Protein AF-A0A929YU33-F1 (afdb_monomer)

Nearest PDB structures (foldseek):
  4v3h-assembly2_B  TM=4.097E-01  e=1.736E+00  Klebsiella oxytoca
  6i97-assembly1_A  TM=3.452E-01  e=2.449E+00  Pseudomonas aeruginosa
  6z8a-assembly1_A  TM=3.048E-01  e=1.915E+00  Pseudomonas aeruginosa PAO1
  6i97-assembly1_B  TM=2.266E-01  e=8.303E-01  Pseudomonas aeruginosa

Secondary structure (DSSP, 8-state):
-HHHHHHHHHHHHHHHHHHHHHHHHHTTS-------EEEEEEETTEEEEEEEEE-SSSEEEEEEEEEEEEEEESSTT---EEEEEEEEEEEEEEEEESS---TT--EEEEEEEEEEE-TTS-BS-PPPTTTTEEEEEEEEEEEEEEEE-SSSEEEEEEEEEE--EEEEEE-TTT--EEEEEE--EEEEEEEEEE-

Foldseek 3Di:
DVVVVVVVVVLVVVVVVVVVVLLVVLVVADDDPWDWFKKFWDKPFWTWIKTWGARHQFKIKMKIWIWGFDWAAADPPDPDIDTFATKIKIKIKIWGFPHGQDQQRFGKTKIKMKMKIQQLVGDPGDQHPQSFWGMKIWIWIWMKGWDRPDNFKIKMKIWIWIDWIWTWTQDPPPRDIDIDTDIDIDIITIMMTTD

Sequence (195 aa):
MKKNFLFLKKYLFLTALLCLGIIRSAAQDVAPTVESGWRAELGLFYAGVSYEQRVASRFSLVGHFELFPEWGRMVYGNPNMKFGGLVPAFQLEGRWYYSGVRPGNAGGYLALRSDLAWNNARLFGAAKYDDYHVVSCGLDAGWGYNLSLGKQWTAFSYIGLGLPKWDFYRTPITGRWERGRNWNLVLDLGIGYRL

Structure (mmCIF, N/CA/C/O backbone):
data_AF-A0A929YU33-F1
#
_entry.id   AF-A0A929YU33-F1
#
loop_
_atom_site.group_PDB
_atom_site.id
_atom_site.type_symbol
_atom_site.label_atom_id
_atom_site.label_alt_id
_atom_site.label_comp_id
_atom_site.label_asym_id
_atom_site.label_entity_id
_atom_site.label_seq_id
_atom_site.pdbx_PDB_ins_code
_atom_site.Cartn_x
_atom_site.Cartn_y
_atom_site.Cartn_z
_atom_site.occupancy
_atom_site.B_iso_or_equiv
_atom_site.auth_seq_id
_atom_site.auth_comp_id
_atom_site.auth_asym_id
_atom_site.auth_atom_id
_atom_site.pdbx_PDB_model_num
ATOM 1 N N . MET A 1 1 ? -0.872 -8.679 -26.996 1.00 55.72 1 MET A N 1
ATOM 2 C CA . MET A 1 1 ? -1.894 -7.822 -26.343 1.00 55.72 1 MET A CA 1
ATOM 3 C C . MET A 1 1 ? -2.959 -8.608 -25.579 1.00 55.72 1 MET A C 1
ATOM 5 O O . MET A 1 1 ? -2.991 -8.476 -24.364 1.00 55.72 1 MET A O 1
ATOM 9 N N . LYS A 1 2 ? -3.786 -9.457 -26.221 1.00 62.03 2 LYS A N 1
ATOM 10 C CA . LYS A 1 2 ? -4.918 -10.148 -25.553 1.00 62.03 2 LYS A CA 1
ATOM 11 C C . LYS A 1 2 ? -4.540 -10.932 -24.279 1.00 62.03 2 LYS A C 1
ATOM 13 O O . LYS A 1 2 ? -5.279 -10.872 -23.306 1.00 62.03 2 LYS A O 1
ATOM 18 N N . LYS A 1 3 ? -3.385 -11.614 -24.251 1.00 66.62 3 LYS A N 1
ATOM 19 C CA . LYS A 1 3 ? -2.954 -12.452 -23.108 1.00 66.62 3 LYS A CA 1
ATOM 20 C C . LYS A 1 3 ? -2.632 -11.657 -21.828 1.00 66.62 3 LYS A C 1
ATOM 22 O O . LYS A 1 3 ? -3.074 -12.061 -20.759 1.00 66.62 3 LYS A O 1
ATOM 27 N N . ASN A 1 4 ? -1.931 -10.522 -21.927 1.00 67.06 4 ASN A N 1
ATOM 28 C CA . ASN A 1 4 ? -1.562 -9.709 -20.754 1.00 67.06 4 ASN A CA 1
ATOM 29 C C . ASN A 1 4 ? -2.773 -8.956 -20.190 1.00 67.06 4 ASN A C 1
ATOM 31 O O . ASN A 1 4 ? -2.968 -8.913 -18.982 1.00 67.06 4 ASN A O 1
ATOM 35 N N . PHE A 1 5 ? -3.641 -8.451 -21.069 1.00 70.62 5 PHE A N 1
ATOM 36 C CA . PHE A 1 5 ? -4.885 -7.803 -20.655 1.00 70.62 5 PHE A CA 1
ATOM 37 C C . PHE A 1 5 ? -5.862 -8.789 -19.996 1.00 70.62 5 PHE A C 1
ATOM 39 O O . PHE A 1 5 ? -6.484 -8.478 -18.983 1.00 70.62 5 PHE A O 1
ATOM 46 N N . LEU A 1 6 ? -5.956 -10.012 -20.529 1.00 78.38 6 LEU A N 1
ATOM 47 C CA . LEU A 1 6 ? -6.736 -11.085 -19.912 1.00 78.38 6 LEU A CA 1
ATOM 48 C C . LEU A 1 6 ? -6.180 -11.466 -18.534 1.00 78.38 6 LEU A C 1
ATOM 50 O O . LEU A 1 6 ? -6.954 -11.747 -17.625 1.00 78.38 6 LEU A O 1
ATOM 54 N N . PHE A 1 7 ? -4.856 -11.465 -18.369 1.00 78.31 7 PHE A N 1
ATOM 55 C CA . PHE A 1 7 ? -4.229 -11.722 -17.077 1.00 78.31 7 PHE A CA 1
ATOM 56 C C . PHE A 1 7 ? -4.564 -10.633 -16.054 1.00 78.31 7 PHE A C 1
ATOM 58 O O . PHE A 1 7 ? -5.011 -10.973 -14.966 1.00 78.31 7 PHE A O 1
ATOM 65 N N . LEU A 1 8 ? -4.436 -9.351 -16.413 1.00 74.00 8 LEU A N 1
ATOM 66 C CA . LEU A 1 8 ? -4.783 -8.243 -15.516 1.00 74.00 8 LEU A CA 1
ATOM 67 C C . LEU A 1 8 ? -6.254 -8.312 -15.079 1.00 74.00 8 LEU A C 1
ATOM 69 O O . LEU A 1 8 ? -6.557 -8.163 -13.901 1.00 74.00 8 LEU A O 1
ATOM 73 N N . LYS A 1 9 ? -7.170 -8.638 -16.002 1.00 77.25 9 LYS A N 1
ATOM 74 C CA . LYS A 1 9 ? -8.582 -8.878 -15.665 1.00 77.25 9 LYS A CA 1
ATOM 75 C C . LYS A 1 9 ? -8.767 -10.025 -14.670 1.00 77.25 9 LYS A C 1
ATOM 77 O O . LYS A 1 9 ? -9.545 -9.891 -13.733 1.00 77.25 9 LYS A O 1
ATOM 82 N N . LYS A 1 10 ? -8.065 -11.146 -14.867 1.00 83.06 10 LYS A N 1
ATOM 83 C CA . LYS A 1 10 ? -8.112 -12.293 -13.946 1.00 83.06 10 LYS A CA 1
ATOM 84 C C . LYS A 1 10 ? -7.537 -11.951 -12.575 1.00 83.06 10 LYS A C 1
ATOM 86 O O . LYS A 1 10 ? -8.081 -12.408 -11.581 1.00 83.06 10 LYS A O 1
ATOM 91 N N . TYR A 1 11 ? -6.474 -11.153 -12.532 1.00 79.88 11 TYR A N 1
ATOM 92 C CA . TYR A 1 11 ? -5.884 -10.660 -11.294 1.00 79.88 11 TYR A CA 1
ATOM 93 C C . TYR A 1 11 ? -6.880 -9.787 -10.523 1.00 79.88 11 TYR A C 1
ATOM 95 O O . TYR A 1 11 ? -7.208 -10.115 -9.392 1.00 79.88 11 TYR A O 1
ATOM 103 N N . LEU A 1 12 ? -7.463 -8.772 -11.171 1.00 79.00 12 LEU A N 1
ATOM 104 C CA . LEU A 1 12 ? -8.490 -7.919 -10.558 1.00 79.00 12 LEU A CA 1
ATOM 105 C C . LEU A 1 12 ? -9.697 -8.729 -10.065 1.00 79.00 12 LEU A C 1
ATOM 107 O O . LEU A 1 12 ? -10.234 -8.461 -8.993 1.00 79.00 12 LEU A O 1
ATOM 111 N N . PHE A 1 13 ? -10.107 -9.745 -10.828 1.00 79.38 13 PHE A N 1
ATOM 112 C CA . PHE A 1 13 ? -11.176 -10.656 -10.427 1.00 79.38 13 PHE A CA 1
ATOM 113 C C . PHE A 1 13 ? -10.798 -11.504 -9.205 1.00 79.38 13 PHE A C 1
ATOM 115 O O . PHE A 1 13 ? -11.623 -11.685 -8.315 1.00 79.38 13 PHE A O 1
ATOM 122 N N . LEU A 1 14 ? -9.557 -11.995 -9.135 1.00 78.25 14 LEU A N 1
ATOM 123 C CA . LEU A 1 14 ? -9.048 -12.727 -7.976 1.00 78.25 14 LEU A CA 1
ATOM 124 C C . LEU A 1 14 ? -8.990 -11.827 -6.737 1.00 78.25 14 LEU A C 1
ATOM 126 O O . LEU A 1 14 ? -9.442 -12.248 -5.678 1.00 78.25 14 LEU A O 1
ATOM 130 N N . THR A 1 15 ? -8.501 -10.591 -6.871 1.00 75.38 15 THR A N 1
ATOM 131 C CA . THR A 1 15 ? -8.508 -9.598 -5.789 1.00 75.38 15 THR A CA 1
ATOM 132 C C . THR A 1 15 ? -9.933 -9.365 -5.294 1.00 75.38 15 THR A C 1
ATOM 134 O O . THR A 1 15 ? -10.195 -9.514 -4.106 1.00 75.38 15 THR A O 1
ATOM 137 N N . ALA A 1 16 ? -10.888 -9.120 -6.199 1.00 75.31 16 ALA A N 1
ATOM 138 C CA . ALA A 1 16 ? -12.293 -8.946 -5.835 1.00 75.31 16 ALA A CA 1
ATOM 139 C C . ALA A 1 16 ? -12.885 -10.186 -5.135 1.00 75.31 16 ALA A C 1
ATOM 141 O O . ALA A 1 16 ? -13.610 -10.055 -4.150 1.00 75.31 16 ALA A O 1
ATOM 142 N N . LEU A 1 17 ? -12.554 -11.395 -5.602 1.00 76.00 17 LEU A N 1
ATOM 143 C CA . LEU A 1 17 ? -12.970 -12.647 -4.967 1.00 76.00 17 LEU A CA 1
ATOM 144 C C . LEU A 1 17 ? -12.381 -12.825 -3.567 1.00 76.00 17 LEU A C 1
ATOM 146 O O . LEU A 1 17 ? -13.092 -13.283 -2.676 1.00 76.00 17 LEU A O 1
ATOM 150 N N . LEU A 1 18 ? -11.114 -12.464 -3.359 1.00 69.94 18 LEU A N 1
ATOM 151 C CA . LEU A 1 18 ? -10.481 -12.499 -2.041 1.00 69.94 18 LEU A CA 1
ATOM 152 C C . LEU A 1 18 ? -11.197 -11.545 -1.080 1.00 69.94 18 LEU A C 1
ATOM 154 O O . LEU A 1 18 ? -11.537 -11.949 0.031 1.00 69.94 18 LEU A O 1
ATOM 158 N N . CYS A 1 19 ? -11.534 -10.334 -1.529 1.00 67.56 19 CYS A N 1
ATOM 159 C CA . CYS A 1 19 ? -12.326 -9.390 -0.739 1.00 67.56 19 CYS A CA 1
ATOM 160 C C . CYS A 1 19 ? -13.700 -9.954 -0.380 1.00 67.56 19 CYS A C 1
ATOM 162 O O . CYS A 1 19 ? -14.101 -9.901 0.778 1.00 67.56 19 CYS A O 1
ATOM 164 N N . LEU A 1 20 ? -14.407 -10.541 -1.350 1.00 68.38 20 LEU A N 1
ATOM 165 C CA . LEU A 1 20 ? -15.714 -11.161 -1.123 1.00 68.38 20 LEU A CA 1
ATOM 166 C C . LEU A 1 20 ? -15.628 -12.369 -0.180 1.00 68.38 20 LEU A C 1
ATOM 168 O O . LEU A 1 20 ? -16.512 -12.556 0.654 1.00 68.38 20 LEU A O 1
ATOM 172 N N . GLY A 1 21 ? -14.567 -13.172 -0.280 1.00 63.25 21 GLY A N 1
ATOM 173 C CA . GLY A 1 21 ? -14.305 -14.296 0.618 1.00 63.25 21 GLY A CA 1
ATOM 174 C C . GLY A 1 21 ? -14.094 -13.848 2.064 1.00 63.25 21 GLY A C 1
ATOM 175 O O . GLY A 1 21 ? -14.671 -14.444 2.971 1.00 63.25 21 GLY A O 1
ATOM 176 N N . ILE A 1 22 ? -13.343 -12.761 2.266 1.00 62.81 22 ILE A N 1
ATOM 177 C CA . ILE A 1 22 ? -13.121 -12.137 3.581 1.00 62.81 22 ILE A CA 1
ATOM 178 C C . ILE A 1 22 ? -14.424 -11.542 4.134 1.00 62.81 22 ILE A C 1
ATOM 180 O O . ILE A 1 22 ? -14.736 -11.720 5.307 1.00 62.81 22 ILE A O 1
ATOM 184 N N . ILE A 1 23 ? -15.231 -10.888 3.292 1.00 61.78 23 ILE A N 1
ATOM 185 C CA . ILE A 1 23 ? -16.545 -10.359 3.694 1.00 61.78 23 ILE A CA 1
ATOM 186 C C . ILE A 1 23 ? -17.486 -11.497 4.113 1.00 61.78 23 ILE A C 1
ATOM 188 O O . ILE A 1 23 ? -18.208 -11.382 5.101 1.00 61.78 23 ILE A O 1
ATOM 192 N N . ARG A 1 24 ? -17.462 -12.625 3.394 1.00 61.50 24 ARG A N 1
ATOM 193 C CA . ARG A 1 24 ? -18.321 -13.779 3.681 1.00 61.50 24 ARG A CA 1
ATOM 194 C C . ARG A 1 24 ? -17.908 -14.533 4.947 1.00 61.50 24 ARG A C 1
ATOM 196 O O . ARG A 1 24 ? -18.792 -14.992 5.663 1.00 61.50 24 ARG A O 1
ATOM 203 N N . SER A 1 25 ? -16.610 -14.663 5.236 1.00 56.69 25 SER A N 1
ATOM 204 C CA . SER A 1 25 ? -16.136 -15.256 6.497 1.00 56.69 25 SER A CA 1
ATOM 205 C C . SER A 1 25 ? -16.410 -14.343 7.697 1.00 56.69 25 SER A C 1
ATOM 207 O O . SER A 1 25 ? -16.729 -14.829 8.777 1.00 56.69 25 SER A O 1
ATOM 209 N N . ALA A 1 26 ? -16.374 -13.025 7.494 1.00 53.38 26 ALA A N 1
ATOM 210 C CA . ALA A 1 26 ? -16.718 -12.025 8.500 1.00 53.38 26 ALA A CA 1
ATOM 211 C C . ALA A 1 26 ? -18.223 -11.956 8.828 1.00 53.38 26 ALA A C 1
ATOM 213 O O . ALA A 1 26 ? -18.581 -11.629 9.955 1.00 53.38 26 ALA A O 1
ATOM 214 N N . ALA A 1 27 ? -19.105 -12.322 7.890 1.00 54.12 27 ALA A N 1
ATOM 215 C CA . ALA A 1 27 ? -20.559 -12.338 8.089 1.00 54.12 27 ALA A CA 1
ATOM 216 C C . ALA A 1 27 ? -21.061 -13.410 9.084 1.00 54.12 27 ALA A C 1
ATOM 218 O O . ALA A 1 27 ? -22.256 -13.461 9.372 1.00 54.12 27 ALA A O 1
ATOM 219 N N . GLN A 1 28 ? -20.177 -14.278 9.591 1.00 55.91 28 GLN A N 1
ATOM 220 C CA . GLN A 1 28 ? -20.510 -15.286 10.603 1.00 55.91 28 GLN A CA 1
ATOM 221 C C . GLN A 1 28 ? -20.373 -14.774 12.049 1.00 55.91 28 GLN A C 1
ATOM 223 O O . GLN A 1 28 ? -20.865 -15.431 12.963 1.00 55.91 28 GLN A O 1
ATOM 228 N N . ASP A 1 29 ? -19.759 -13.604 12.255 1.00 52.50 29 ASP A N 1
ATOM 229 C CA . ASP A 1 29 ? -19.596 -12.971 13.567 1.00 52.50 29 ASP A CA 1
ATOM 230 C C . ASP A 1 29 ? -20.626 -11.841 13.754 1.00 52.50 29 ASP A C 1
ATOM 232 O O . ASP A 1 29 ? -20.821 -10.996 12.879 1.00 52.50 29 ASP A O 1
ATOM 236 N N . VAL A 1 30 ? -21.281 -11.804 14.919 1.00 53.09 30 VAL A N 1
ATOM 237 C CA . VAL A 1 30 ? -22.224 -10.738 15.300 1.00 53.09 30 VAL A CA 1
ATOM 238 C C . VAL A 1 30 ? -21.516 -9.373 15.255 1.00 53.09 30 VAL A C 1
ATOM 240 O O . VAL A 1 30 ? -20.409 -9.214 15.770 1.00 53.09 30 VAL A O 1
ATOM 243 N N . ALA A 1 31 ? -22.168 -8.414 14.590 1.00 50.69 31 ALA A N 1
ATOM 244 C CA . ALA A 1 31 ? -21.645 -7.124 14.138 1.00 50.69 31 ALA A CA 1
ATOM 245 C C . ALA A 1 31 ? -20.783 -6.355 15.166 1.00 50.69 31 ALA A C 1
ATOM 247 O O . ALA A 1 31 ? -21.187 -6.221 16.324 1.00 50.69 31 ALA A O 1
ATOM 248 N N . PRO A 1 32 ? -19.641 -5.758 14.763 1.00 52.31 32 PRO A N 1
ATOM 249 C CA . PRO A 1 32 ? -18.901 -4.863 15.637 1.00 52.31 32 PRO A CA 1
ATOM 250 C C . PRO A 1 32 ? -19.512 -3.456 15.614 1.00 52.31 32 PRO A C 1
ATOM 252 O O . PRO A 1 32 ? -19.924 -2.945 14.572 1.00 52.31 32 PRO A O 1
ATOM 255 N N . THR A 1 33 ? -19.501 -2.797 16.770 1.00 51.53 33 THR A N 1
ATOM 256 C CA . THR A 1 33 ? -19.592 -1.340 16.880 1.00 51.53 33 THR A CA 1
ATOM 257 C C . THR A 1 33 ? -18.589 -0.703 15.908 1.00 51.53 33 THR A C 1
ATOM 259 O O . THR A 1 33 ? -17.386 -0.975 15.945 1.00 51.53 33 THR A O 1
ATOM 262 N N . VAL A 1 34 ? -19.129 0.055 14.954 1.00 52.41 34 VAL A N 1
ATOM 263 C CA . VAL A 1 34 ? -18.472 0.486 13.714 1.00 52.41 34 VAL A CA 1
ATOM 264 C C . VAL A 1 34 ? -17.423 1.558 14.009 1.00 52.41 34 VAL A C 1
ATOM 266 O O . VAL A 1 34 ? -17.727 2.744 14.041 1.00 52.41 34 VAL A O 1
ATOM 269 N N . GLU A 1 35 ? -16.170 1.159 14.207 1.00 64.12 35 GLU A N 1
ATOM 270 C CA . GLU A 1 35 ? -15.040 2.074 14.038 1.00 64.12 35 GLU A CA 1
ATOM 271 C C . GLU A 1 35 ? -14.436 1.849 12.651 1.00 64.12 35 GLU A C 1
ATOM 273 O O . GLU A 1 35 ? -13.589 0.981 12.453 1.00 64.12 35 GLU A O 1
ATOM 278 N N . SER A 1 36 ? -14.926 2.620 11.682 1.00 75.69 36 SER A N 1
ATOM 279 C CA . SER A 1 36 ? -14.282 2.846 10.388 1.00 75.69 36 SER A CA 1
ATOM 280 C C . SER A 1 36 ? -13.648 4.231 10.385 1.00 75.69 36 SER A C 1
ATOM 282 O O . SER A 1 36 ? -14.174 5.143 11.031 1.00 75.69 36 SER A O 1
ATOM 284 N N . GLY A 1 37 ? -12.552 4.429 9.664 1.00 83.12 37 GLY A N 1
ATOM 285 C CA . GLY A 1 37 ? -11.897 5.732 9.669 1.00 83.12 37 GLY A CA 1
ATOM 286 C C . GLY A 1 37 ? -10.897 5.924 8.551 1.00 83.12 37 GLY A C 1
ATOM 287 O O . GLY A 1 37 ? -10.282 4.972 8.072 1.00 83.12 37 GLY A O 1
ATOM 288 N N . TRP A 1 38 ? -10.742 7.188 8.174 1.00 89.38 38 TRP A N 1
ATOM 289 C CA . TRP A 1 38 ? -9.664 7.626 7.308 1.00 89.38 38 TRP A CA 1
ATOM 290 C C . TRP A 1 38 ? -8.396 7.852 8.120 1.00 89.38 38 TRP A C 1
ATOM 292 O O . TRP A 1 38 ? -8.429 8.267 9.283 1.00 89.38 38 TRP A O 1
ATOM 302 N N . ARG A 1 39 ? -7.263 7.600 7.482 1.00 89.94 39 ARG A N 1
ATOM 303 C CA . ARG A 1 39 ? -5.947 7.839 8.046 1.00 89.94 39 ARG A CA 1
ATOM 304 C C . ARG A 1 39 ? -5.045 8.421 6.971 1.00 89.94 39 ARG A C 1
ATOM 306 O O . ARG A 1 39 ? -4.991 7.902 5.865 1.00 89.94 39 ARG A O 1
ATOM 313 N N . ALA A 1 40 ? -4.334 9.489 7.303 1.00 93.38 40 ALA A N 1
ATOM 314 C CA . ALA A 1 40 ? -3.196 9.941 6.514 1.00 93.38 40 ALA A CA 1
ATOM 315 C C . ALA A 1 40 ? -1.957 9.155 6.951 1.00 93.38 40 ALA A C 1
ATOM 317 O O . ALA A 1 40 ? -1.732 9.000 8.151 1.00 93.38 40 ALA A O 1
ATOM 318 N N . GLU A 1 41 ? -1.170 8.652 6.007 1.00 93.12 41 GLU A N 1
ATOM 319 C CA . GLU A 1 41 ? -0.037 7.762 6.266 1.00 93.12 41 GLU A CA 1
ATOM 320 C C . GLU A 1 41 ? 1.248 8.311 5.642 1.00 93.12 41 GLU A C 1
ATOM 322 O O . GLU A 1 41 ? 1.269 8.795 4.509 1.00 93.12 41 GLU A O 1
ATOM 327 N N . LEU A 1 42 ? 2.332 8.221 6.408 1.00 93.50 42 LEU A N 1
ATOM 328 C CA . LEU A 1 42 ? 3.697 8.465 5.968 1.00 93.50 42 LEU A CA 1
ATOM 329 C C . LEU A 1 42 ? 4.506 7.203 6.252 1.00 93.50 42 LEU A C 1
ATOM 331 O O . LEU A 1 42 ? 4.856 6.920 7.401 1.00 93.50 42 LEU A O 1
ATOM 335 N N . GLY A 1 43 ? 4.763 6.441 5.194 1.00 90.44 43 GLY A N 1
ATOM 336 C CA . GLY A 1 43 ? 5.646 5.284 5.208 1.00 90.44 43 GLY A CA 1
ATOM 337 C C . GLY A 1 43 ? 7.084 5.672 4.877 1.00 90.44 43 GLY A C 1
ATOM 338 O O . GLY A 1 43 ? 7.366 6.756 4.367 1.00 90.44 43 GLY A O 1
ATOM 339 N N . LEU A 1 44 ? 8.013 4.749 5.113 1.00 88.19 44 LEU A N 1
ATOM 340 C CA . LEU A 1 44 ? 9.433 4.928 4.803 1.00 88.19 44 LEU A CA 1
ATOM 341 C C . LEU A 1 44 ? 9.674 5.269 3.320 1.00 88.19 44 LEU A C 1
ATOM 343 O O . LEU A 1 44 ? 10.618 5.986 2.992 1.00 88.19 44 LEU A O 1
ATOM 347 N N . PHE A 1 45 ? 8.808 4.768 2.434 1.00 85.75 45 PHE A N 1
ATOM 348 C CA . PHE A 1 45 ? 8.920 4.931 0.983 1.00 85.75 45 PHE A CA 1
ATOM 349 C C . PHE A 1 45 ? 7.633 5.420 0.313 1.00 85.75 45 PHE A C 1
ATOM 351 O O . PHE A 1 45 ? 7.508 5.292 -0.901 1.00 85.75 45 PHE A O 1
ATOM 358 N N . TYR A 1 46 ? 6.671 5.964 1.058 1.00 90.81 46 TYR A N 1
ATOM 359 C CA . TYR A 1 46 ? 5.448 6.507 0.467 1.00 90.81 46 TYR A CA 1
ATOM 360 C C . TYR A 1 46 ? 4.785 7.553 1.356 1.00 90.81 46 TYR A C 1
ATOM 362 O O . TYR A 1 46 ? 5.005 7.617 2.564 1.00 90.81 46 TYR A O 1
ATOM 370 N N . ALA A 1 47 ? 3.917 8.345 0.740 1.00 92.69 47 ALA A N 1
ATOM 371 C CA . ALA A 1 47 ? 2.915 9.140 1.432 1.00 92.69 47 ALA A CA 1
ATOM 372 C C . ALA A 1 47 ? 1.539 8.778 0.875 1.00 92.69 47 ALA A C 1
ATOM 374 O O . ALA A 1 47 ? 1.402 8.567 -0.330 1.00 92.69 47 ALA A O 1
ATOM 375 N N . GLY A 1 48 ? 0.521 8.699 1.724 1.00 93.38 48 GLY A N 1
ATOM 376 C CA . GLY A 1 48 ? -0.779 8.222 1.279 1.00 93.38 48 GLY A CA 1
ATOM 377 C C . GLY A 1 48 ? -1.916 8.470 2.249 1.00 93.38 48 GLY A C 1
ATOM 378 O O . GLY A 1 48 ? -1.780 9.132 3.279 1.00 93.38 48 GLY A O 1
ATOM 379 N N . VAL A 1 49 ? -3.064 7.924 1.877 1.00 93.50 49 VAL A N 1
ATOM 380 C CA . VAL A 1 49 ? -4.254 7.854 2.716 1.00 93.50 49 VAL A CA 1
ATOM 381 C C . VAL A 1 49 ? -4.792 6.436 2.694 1.00 93.50 49 VAL A C 1
ATOM 383 O O . VAL A 1 49 ? -4.814 5.786 1.648 1.00 93.50 49 VAL A O 1
ATOM 386 N N . SER A 1 50 ? -5.264 5.975 3.841 1.00 92.25 50 SER A N 1
ATOM 387 C CA . SER A 1 50 ? -5.931 4.693 3.974 1.00 92.25 50 SER A CA 1
ATOM 388 C C . SER A 1 50 ? -7.317 4.861 4.581 1.00 92.25 50 SER A C 1
ATOM 390 O O . SER A 1 50 ? -7.600 5.808 5.322 1.00 92.25 50 SER A O 1
ATOM 392 N N . TYR A 1 51 ? -8.206 3.941 4.231 1.00 89.38 51 TYR A N 1
ATOM 393 C CA . TYR A 1 51 ? -9.522 3.815 4.832 1.00 89.38 51 TYR A CA 1
ATOM 394 C C . TYR A 1 51 ? -9.692 2.399 5.355 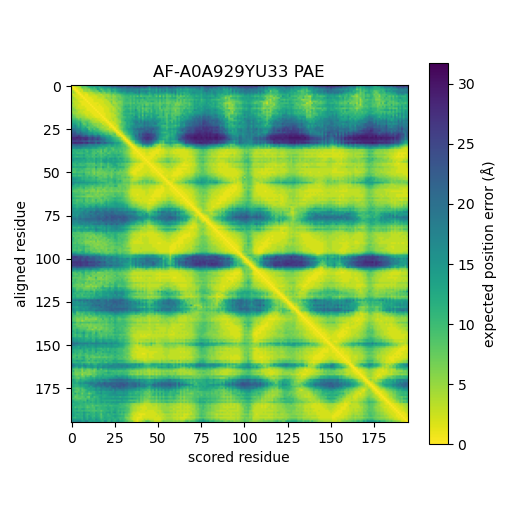1.00 89.38 51 TYR A C 1
ATOM 396 O O . TYR A 1 51 ? -9.646 1.439 4.584 1.00 89.38 51 TYR A O 1
ATOM 404 N N . GLU A 1 52 ? -9.898 2.275 6.662 1.00 87.31 52 GLU A N 1
ATOM 405 C CA . GLU A 1 52 ? -10.153 0.998 7.317 1.00 87.31 52 GLU A CA 1
ATOM 406 C C . GLU A 1 52 ? -11.653 0.822 7.555 1.00 87.31 52 GLU A C 1
ATOM 408 O O . GLU A 1 52 ? -12.282 1.596 8.279 1.00 87.31 52 GLU A O 1
ATOM 413 N N . GLN A 1 53 ? -12.211 -0.236 6.971 1.00 85.62 53 GLN A N 1
ATOM 414 C CA . GLN A 1 53 ? -13.556 -0.719 7.235 1.00 85.62 53 GLN A CA 1
ATOM 415 C C . GLN A 1 53 ? -13.470 -1.980 8.089 1.00 85.62 53 GLN A C 1
ATOM 417 O O . GLN A 1 53 ? -12.994 -3.028 7.644 1.00 85.62 53 GLN A O 1
ATOM 422 N N . ARG A 1 54 ? -13.984 -1.914 9.316 1.00 78.81 54 ARG A N 1
ATOM 423 C CA . ARG A 1 54 ? -14.122 -3.105 10.153 1.00 78.81 54 ARG A CA 1
ATOM 424 C C . ARG A 1 54 ? -15.266 -3.968 9.628 1.00 78.81 54 ARG A C 1
ATOM 426 O O . ARG A 1 54 ? -16.376 -3.474 9.434 1.00 78.81 54 ARG A O 1
ATOM 433 N N . VAL A 1 55 ? -14.975 -5.243 9.386 1.00 76.31 55 VAL A N 1
ATOM 434 C CA . VAL A 1 55 ? -15.931 -6.210 8.822 1.00 76.31 55 VAL A CA 1
ATOM 435 C C . VAL A 1 55 ? -16.382 -7.219 9.884 1.00 76.31 55 VAL A C 1
ATOM 437 O O . VAL A 1 55 ? -17.524 -7.655 9.853 1.00 76.31 55 VAL A O 1
ATOM 440 N N . ALA A 1 56 ? -15.525 -7.542 10.863 1.00 74.31 56 ALA A N 1
ATOM 441 C CA . ALA A 1 56 ? -15.864 -8.392 12.009 1.00 74.31 56 ALA A CA 1
ATOM 442 C C . ALA A 1 56 ? -15.063 -8.018 13.270 1.00 74.31 56 ALA A C 1
ATOM 444 O O . ALA A 1 56 ? -14.235 -7.102 13.277 1.00 74.31 56 ALA A O 1
ATOM 445 N N . SER A 1 57 ? -15.272 -8.772 14.352 1.00 72.62 57 SER A N 1
ATOM 446 C CA . SER A 1 57 ? -14.572 -8.617 15.634 1.00 72.62 57 SER A CA 1
ATOM 447 C C . SER A 1 57 ? -13.038 -8.586 15.489 1.00 72.62 57 SER A C 1
ATOM 449 O O . SER A 1 57 ? -12.363 -7.813 16.180 1.00 72.62 57 SER A O 1
ATOM 451 N N . ARG A 1 58 ? -12.496 -9.377 14.556 1.00 79.81 58 ARG A N 1
ATOM 452 C CA . ARG A 1 58 ? -11.060 -9.531 14.273 1.00 79.81 58 ARG A CA 1
ATOM 453 C C . ARG A 1 58 ? -10.682 -9.230 12.822 1.00 79.81 58 ARG A C 1
ATOM 455 O O . ARG A 1 58 ? -9.505 -9.364 12.498 1.00 79.81 58 ARG A O 1
ATOM 462 N N . PHE A 1 59 ? -11.635 -8.823 11.977 1.00 81.81 59 PHE A N 1
ATOM 463 C CA . PHE A 1 59 ? -11.389 -8.548 10.555 1.00 81.81 59 PHE A CA 1
ATOM 464 C C . PHE A 1 59 ? -11.614 -7.103 10.188 1.00 81.81 59 PHE A C 1
ATOM 466 O O . PHE A 1 59 ? -12.658 -6.524 10.503 1.00 81.81 59 PHE A O 1
ATOM 473 N N . SER A 1 60 ? -10.657 -6.564 9.442 1.00 84.69 60 SER A N 1
ATOM 474 C CA . SER A 1 60 ? -10.826 -5.321 8.714 1.00 84.69 60 SER A CA 1
ATOM 475 C C . SER A 1 60 ? -10.357 -5.461 7.275 1.00 84.69 60 SER A C 1
ATOM 477 O O . SER A 1 60 ? -9.516 -6.295 6.935 1.00 84.69 60 SER A O 1
ATOM 479 N N . LEU A 1 61 ? -10.964 -4.646 6.426 1.00 87.19 61 LEU A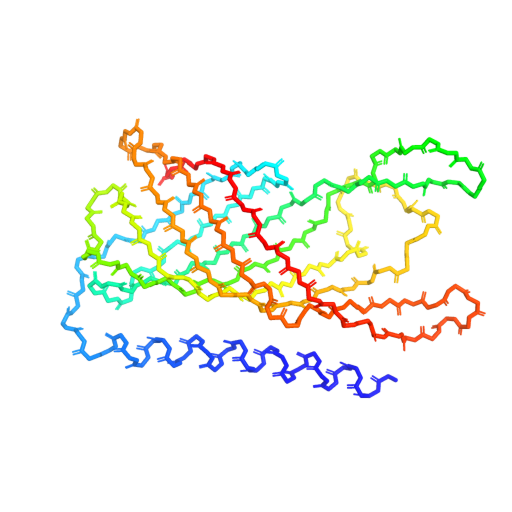 N 1
ATOM 480 C CA . LEU A 1 61 ? -10.538 -4.416 5.063 1.00 87.19 61 LEU A CA 1
ATOM 481 C C . LEU A 1 61 ? -10.012 -2.986 4.999 1.00 87.19 61 LEU A C 1
ATOM 483 O O . LEU A 1 61 ? -10.694 -2.061 5.443 1.00 87.19 61 LEU A O 1
ATOM 487 N N . VAL A 1 62 ? -8.814 -2.809 4.462 1.00 89.38 62 VAL A N 1
ATOM 488 C CA . VAL A 1 62 ? -8.153 -1.512 4.373 1.00 89.38 62 VAL A CA 1
ATOM 489 C C . VAL A 1 62 ? -7.810 -1.226 2.923 1.00 89.38 62 VAL A C 1
ATOM 491 O O . VAL A 1 62 ? -7.141 -2.018 2.263 1.00 89.38 62 VAL A O 1
ATOM 494 N N . GLY A 1 63 ? -8.322 -0.114 2.410 1.00 91.62 63 GLY A N 1
ATOM 495 C CA . GLY A 1 63 ? -7.943 0.413 1.104 1.00 91.62 63 GLY A CA 1
ATOM 496 C C . GLY A 1 63 ? -6.898 1.501 1.285 1.00 91.62 63 GLY A C 1
ATOM 497 O O . GLY A 1 63 ? -7.118 2.418 2.070 1.00 91.62 63 GLY A O 1
ATOM 498 N N . HIS A 1 64 ? -5.798 1.408 0.551 1.00 94.00 64 HIS A N 1
ATOM 499 C CA . HIS A 1 64 ? -4.686 2.346 0.570 1.00 94.00 64 HIS A CA 1
ATOM 500 C C . HIS A 1 64 ? -4.562 3.026 -0.789 1.00 94.00 64 HIS A C 1
ATOM 502 O O . HIS A 1 64 ? -4.628 2.380 -1.840 1.00 94.00 64 HIS A O 1
ATOM 508 N N . PHE A 1 65 ? -4.357 4.336 -0.760 1.00 94.00 65 PHE A N 1
ATOM 509 C CA . PHE A 1 65 ? -3.953 5.123 -1.911 1.00 94.00 65 PHE A CA 1
ATOM 510 C C . PHE A 1 65 ? -2.635 5.816 -1.589 1.00 94.00 65 PHE A C 1
ATOM 512 O O . PHE A 1 65 ? -2.566 6.654 -0.688 1.00 94.00 65 PHE A O 1
ATOM 519 N N . GLU A 1 66 ? -1.591 5.452 -2.323 1.00 93.06 66 GLU A N 1
ATOM 520 C CA . GLU A 1 66 ? -0.208 5.758 -1.974 1.00 93.06 66 GLU A CA 1
ATOM 521 C C . GLU A 1 66 ? 0.530 6.404 -3.143 1.00 93.06 66 GLU A C 1
ATOM 523 O O . GLU A 1 66 ? 0.266 6.137 -4.318 1.00 93.06 66 GLU A O 1
ATOM 528 N N . LEU A 1 67 ? 1.484 7.263 -2.800 1.00 91.94 67 LEU A N 1
ATOM 529 C CA . LEU A 1 67 ? 2.397 7.917 -3.719 1.00 91.94 67 LEU A CA 1
ATOM 530 C C . LEU A 1 67 ? 3.827 7.534 -3.354 1.00 91.94 67 LEU A C 1
ATOM 532 O O . LEU A 1 67 ? 4.336 7.918 -2.300 1.00 91.94 67 LEU A O 1
ATOM 536 N N . PHE A 1 68 ? 4.479 6.811 -4.259 1.00 89.31 68 PHE A N 1
ATOM 537 C CA . PHE A 1 68 ? 5.861 6.373 -4.099 1.00 89.31 68 PHE A CA 1
ATOM 538 C C . PHE A 1 68 ? 6.805 7.343 -4.808 1.00 89.31 68 PHE A C 1
ATOM 540 O O . PHE A 1 68 ? 6.649 7.560 -6.013 1.00 89.31 68 PHE A O 1
ATOM 547 N N . PRO A 1 69 ? 7.808 7.914 -4.125 1.00 86.62 69 PRO A N 1
ATOM 548 C CA . PRO A 1 69 ? 8.847 8.675 -4.787 1.00 86.62 69 PRO A CA 1
ATOM 549 C C . PRO A 1 69 ? 9.714 7.736 -5.616 1.00 86.62 69 PRO A C 1
ATOM 551 O O . PRO A 1 69 ? 10.303 6.783 -5.107 1.00 86.62 69 PRO A O 1
ATOM 554 N N . GLU A 1 70 ? 9.828 8.028 -6.906 1.00 83.44 70 GLU A N 1
ATOM 555 C CA . GLU A 1 70 ? 10.645 7.235 -7.809 1.00 83.44 70 GLU A CA 1
ATOM 556 C C . GLU A 1 70 ? 11.889 8.012 -8.234 1.00 83.44 70 GLU A C 1
ATOM 558 O O . GLU A 1 70 ? 11.817 9.148 -8.700 1.00 83.44 70 GLU A O 1
ATOM 563 N N . TRP A 1 71 ? 13.044 7.357 -8.169 1.00 80.00 71 TRP A N 1
ATOM 564 C CA . TRP A 1 71 ? 14.331 7.918 -8.585 1.00 80.00 71 TRP A CA 1
ATOM 565 C C . TRP A 1 71 ? 14.833 7.182 -9.817 1.00 80.00 71 TRP A C 1
ATOM 567 O O . TRP A 1 71 ? 14.592 5.986 -9.975 1.00 80.00 71 TRP A O 1
ATOM 577 N N . GLY A 1 72 ? 15.476 7.874 -10.751 1.00 76.56 72 GLY A N 1
ATOM 578 C CA . GLY A 1 72 ? 15.985 7.202 -11.941 1.00 76.56 72 GLY A CA 1
ATOM 579 C C . GLY A 1 72 ? 16.867 8.062 -12.821 1.00 76.56 72 GLY A C 1
ATOM 580 O O . GLY A 1 72 ? 17.073 9.251 -12.570 1.00 76.56 72 GLY A O 1
ATOM 581 N N . ARG A 1 73 ? 17.415 7.424 -13.854 1.00 75.12 73 ARG A N 1
ATOM 582 C CA . ARG A 1 73 ? 18.232 8.098 -14.859 1.00 75.12 73 ARG A CA 1
ATOM 583 C C . ARG A 1 73 ? 17.332 8.819 -15.847 1.00 75.12 73 ARG A C 1
ATOM 585 O O . ARG A 1 73 ? 16.412 8.231 -16.410 1.00 75.12 73 ARG A O 1
ATOM 592 N N . MET A 1 74 ? 17.641 10.089 -16.080 1.00 73.00 74 MET A N 1
ATOM 593 C CA . MET A 1 74 ? 16.923 10.912 -17.059 1.00 73.00 74 MET A CA 1
ATOM 594 C C . MET A 1 74 ? 17.587 10.883 -18.437 1.00 73.00 74 MET A C 1
ATOM 596 O O . MET A 1 74 ? 16.960 11.241 -19.424 1.00 73.00 74 MET A O 1
ATOM 600 N N . VAL A 1 75 ? 18.860 10.478 -18.511 1.00 71.56 75 VAL A N 1
ATOM 601 C CA . VAL A 1 75 ? 19.665 10.485 -19.740 1.00 71.56 75 VAL A CA 1
ATOM 602 C C 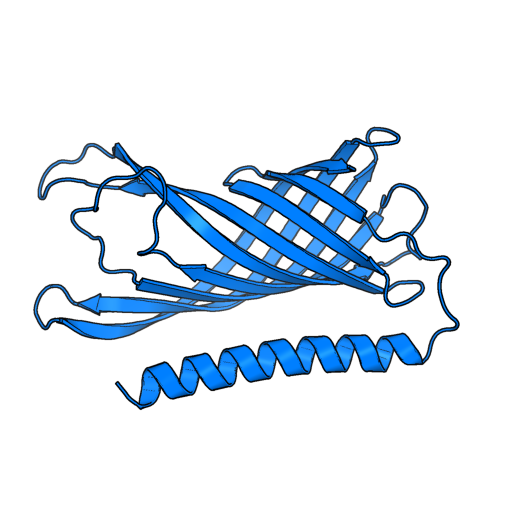. VAL A 1 75 ? 20.543 9.234 -19.785 1.00 71.56 75 VAL A C 1
ATOM 604 O O . VAL A 1 75 ? 21.105 8.837 -18.760 1.00 71.56 75 VAL A O 1
ATOM 607 N N . TYR A 1 76 ? 20.686 8.638 -20.971 1.00 71.75 76 TYR A N 1
ATOM 608 C CA . TYR A 1 76 ? 21.595 7.515 -21.209 1.00 71.75 76 TYR A CA 1
ATOM 609 C C . TYR A 1 76 ? 23.042 7.871 -20.866 1.00 71.75 76 TYR A C 1
ATOM 611 O O . TYR A 1 76 ? 23.508 8.966 -21.169 1.00 71.75 76 TYR A O 1
ATOM 619 N N . GLY A 1 77 ? 23.761 6.944 -20.236 1.00 67.38 77 GLY A N 1
ATOM 620 C CA . GLY A 1 77 ? 25.169 7.136 -19.876 1.00 67.38 77 GLY A CA 1
ATOM 621 C C . GLY A 1 77 ? 25.423 8.115 -18.722 1.00 67.38 77 GLY A C 1
ATOM 622 O O . GLY A 1 77 ? 26.565 8.240 -18.292 1.00 67.38 77 GLY A O 1
ATOM 623 N N . ASN A 1 78 ? 24.391 8.767 -18.171 1.00 74.50 78 ASN A N 1
ATOM 624 C CA . ASN A 1 78 ? 24.534 9.606 -16.985 1.00 74.50 78 ASN A CA 1
ATOM 625 C C . ASN A 1 78 ? 24.310 8.772 -15.707 1.00 74.50 78 ASN A C 1
ATOM 627 O O . ASN A 1 78 ? 23.218 8.221 -15.530 1.00 74.50 78 ASN A O 1
ATOM 631 N N . PRO A 1 79 ? 25.299 8.668 -14.800 1.00 73.25 79 PRO A N 1
ATOM 632 C CA . PRO A 1 79 ? 25.138 7.920 -13.556 1.00 73.25 79 PRO A CA 1
ATOM 633 C C . PRO A 1 79 ? 24.232 8.624 -12.534 1.00 73.25 79 PRO A C 1
ATOM 635 O O . PRO A 1 79 ? 23.753 7.967 -11.611 1.00 73.25 79 PRO A O 1
ATOM 638 N N . ASN A 1 80 ? 23.965 9.926 -12.687 1.00 78.06 80 ASN A N 1
ATOM 639 C CA . ASN A 1 80 ? 23.223 10.703 -11.699 1.00 78.06 80 ASN A CA 1
ATOM 640 C C . ASN A 1 80 ? 21.737 10.329 -11.687 1.00 78.06 80 ASN A C 1
ATOM 642 O O . ASN A 1 80 ? 21.015 10.523 -12.671 1.00 78.06 80 ASN A O 1
ATOM 646 N N . MET A 1 81 ? 21.268 9.846 -10.535 1.00 79.75 81 MET A N 1
ATOM 647 C CA . MET A 1 81 ? 19.847 9.639 -10.280 1.00 79.75 81 MET A CA 1
ATOM 648 C C . MET A 1 81 ? 19.185 10.982 -9.990 1.00 79.75 81 MET A C 1
ATOM 650 O O . MET A 1 81 ? 19.677 11.773 -9.187 1.00 79.75 81 MET A O 1
ATOM 654 N N . LYS A 1 82 ? 18.055 11.239 -10.641 1.00 82.69 82 LYS A N 1
ATOM 655 C CA . LYS A 1 82 ? 17.205 12.389 -10.340 1.00 82.69 82 LYS A CA 1
ATOM 656 C C . LYS A 1 82 ? 15.845 11.910 -9.867 1.00 82.69 82 LYS A C 1
ATOM 658 O O . LYS A 1 82 ? 15.435 10.781 -10.150 1.00 82.69 82 LYS A O 1
ATOM 663 N N . PHE A 1 83 ? 15.160 12.792 -9.150 1.00 83.00 83 PHE A N 1
ATOM 664 C CA . PHE A 1 83 ? 13.763 12.592 -8.813 1.00 83.00 83 PHE A CA 1
ATOM 665 C C . PHE A 1 83 ? 12.948 12.510 -10.108 1.00 83.00 83 PHE A C 1
ATOM 667 O O . PHE A 1 83 ? 13.005 13.409 -10.948 1.00 83.00 83 PHE A O 1
ATOM 674 N N . GLY A 1 84 ? 12.248 11.395 -10.286 1.00 77.75 84 GLY A N 1
ATOM 675 C CA . GLY A 1 84 ? 11.469 11.079 -11.479 1.00 77.75 84 GLY A CA 1
ATOM 676 C C . GLY A 1 84 ? 9.966 11.271 -11.301 1.00 77.75 84 GLY A C 1
ATOM 677 O O . GLY A 1 84 ? 9.233 11.046 -12.257 1.00 77.75 84 GLY A O 1
ATOM 678 N N . GLY A 1 85 ? 9.508 11.683 -10.116 1.00 86.75 85 GLY A N 1
ATOM 679 C CA . GLY A 1 85 ? 8.095 11.897 -9.798 1.00 86.75 85 GLY A CA 1
ATOM 680 C C . GLY A 1 85 ? 7.556 10.962 -8.725 1.00 86.75 85 GLY A C 1
ATOM 681 O O . GLY A 1 85 ? 8.291 10.179 -8.121 1.00 86.75 85 GLY A O 1
ATOM 682 N N . LEU A 1 86 ? 6.246 11.059 -8.515 1.00 88.62 86 LEU A N 1
ATOM 683 C CA . LEU A 1 86 ? 5.478 10.225 -7.599 1.00 88.62 86 LEU A CA 1
ATOM 684 C C . LEU A 1 86 ? 4.640 9.218 -8.388 1.00 88.62 86 LEU A C 1
ATOM 686 O O . LEU A 1 86 ? 3.811 9.616 -9.206 1.00 88.62 86 LEU A O 1
ATOM 690 N N . VAL A 1 87 ? 4.835 7.925 -8.146 1.00 89.69 87 VAL A N 1
ATOM 691 C CA . VAL A 1 87 ? 4.021 6.863 -8.746 1.00 89.69 87 VAL A CA 1
ATOM 692 C C . VAL A 1 87 ? 2.772 6.653 -7.897 1.00 89.69 87 VAL A C 1
ATOM 694 O O . VAL A 1 87 ? 2.912 6.317 -6.719 1.00 89.69 87 VAL A O 1
ATOM 697 N N . PRO A 1 88 ? 1.564 6.806 -8.465 1.00 91.12 88 PRO A N 1
ATOM 698 C CA . PRO A 1 88 ? 0.349 6.413 -7.779 1.00 91.12 88 PRO A CA 1
ATOM 699 C C . PRO A 1 88 ? 0.244 4.890 -7.719 1.00 91.12 88 PRO A C 1
ATOM 701 O O . PRO A 1 88 ? 0.387 4.192 -8.733 1.00 91.12 88 PRO A O 1
ATOM 704 N N . ALA A 1 89 ? -0.066 4.382 -6.534 1.00 91.69 89 ALA A N 1
ATOM 705 C CA . ALA A 1 89 ? -0.481 3.008 -6.355 1.00 91.69 89 ALA A CA 1
ATOM 706 C C . ALA A 1 89 ? -1.726 2.904 -5.485 1.00 91.69 89 ALA A C 1
ATOM 708 O O . ALA A 1 89 ? -2.061 3.773 -4.680 1.00 91.69 89 ALA A O 1
ATOM 709 N N . PHE A 1 90 ? -2.404 1.788 -5.683 1.00 92.62 90 PHE A N 1
ATOM 710 C CA . PHE A 1 90 ? -3.518 1.348 -4.885 1.00 92.62 90 PHE A CA 1
ATOM 711 C C . PHE A 1 90 ? -3.152 0.012 -4.257 1.00 92.62 90 PHE A C 1
ATOM 713 O O . PHE A 1 90 ? -2.669 -0.891 -4.947 1.00 92.62 90 PHE A O 1
ATOM 720 N N . GLN A 1 91 ? -3.413 -0.123 -2.966 1.00 91.56 91 GLN A N 1
ATOM 721 C CA . GLN A 1 91 ? -3.274 -1.386 -2.264 1.00 91.56 91 GLN A CA 1
ATOM 722 C C . GLN A 1 91 ? -4.569 -1.702 -1.530 1.00 91.56 91 GLN A C 1
ATOM 724 O O . GLN A 1 91 ? -5.242 -0.831 -0.986 1.00 91.56 91 GLN A O 1
ATOM 729 N N . LEU A 1 92 ? -4.930 -2.976 -1.536 1.00 91.94 92 LEU A N 1
ATOM 730 C CA . LEU A 1 92 ? -6.058 -3.486 -0.785 1.00 91.94 92 LEU A CA 1
ATOM 731 C C . LEU A 1 92 ? -5.570 -4.563 0.167 1.00 91.94 92 LEU A C 1
ATOM 733 O O . LEU A 1 92 ? -4.907 -5.512 -0.247 1.00 91.94 92 LEU A O 1
ATOM 737 N N . GLU A 1 93 ? -5.908 -4.410 1.436 1.00 90.12 93 GLU A N 1
ATOM 738 C CA . GLU A 1 93 ? -5.388 -5.222 2.520 1.00 90.12 93 GLU A CA 1
ATOM 739 C C . GLU A 1 93 ? -6.534 -5.821 3.335 1.00 90.12 93 GLU A C 1
ATOM 741 O O . GLU A 1 93 ? -7.380 -5.110 3.870 1.00 90.12 93 GLU A O 1
ATOM 746 N N . GLY A 1 94 ? -6.558 -7.144 3.460 1.00 89.50 94 GLY A N 1
ATOM 747 C CA . GLY A 1 94 ? -7.387 -7.831 4.446 1.00 89.50 94 GLY A CA 1
ATOM 748 C C . GLY A 1 94 ? -6.574 -8.117 5.700 1.00 89.50 94 GLY A C 1
ATOM 749 O O . GLY A 1 94 ? -5.579 -8.835 5.607 1.00 89.50 94 GLY A O 1
ATOM 750 N N . ARG A 1 95 ? -6.994 -7.599 6.860 1.00 88.31 95 ARG A N 1
ATOM 751 C CA . ARG A 1 95 ? -6.306 -7.783 8.148 1.00 88.31 95 ARG A CA 1
ATOM 752 C C . ARG A 1 95 ? -7.070 -8.720 9.079 1.00 88.31 95 ARG A C 1
ATOM 754 O O . ARG A 1 95 ? -8.286 -8.614 9.235 1.00 88.31 95 ARG A O 1
ATOM 761 N N . TRP A 1 96 ? -6.322 -9.598 9.738 1.00 88.06 96 TRP A N 1
ATOM 762 C CA . TRP A 1 96 ? -6.765 -10.608 10.697 1.00 88.06 96 TRP A CA 1
ATOM 763 C C . TRP A 1 96 ? -6.045 -10.366 12.029 1.00 88.06 96 TRP A C 1
ATOM 765 O O . TRP A 1 96 ? -4.871 -10.699 12.185 1.00 88.06 96 TRP A O 1
ATOM 775 N N . TYR A 1 97 ? -6.717 -9.751 12.998 1.00 84.81 97 TYR A N 1
ATOM 776 C CA . TYR A 1 97 ? -6.095 -9.356 14.264 1.00 84.81 97 TYR A CA 1
ATOM 777 C C . TYR A 1 97 ? -6.023 -10.525 15.263 1.00 84.81 97 TYR A C 1
ATOM 779 O O . TYR A 1 97 ? -7.004 -11.247 15.465 1.00 84.81 97 TYR A O 1
ATOM 787 N N . TYR A 1 98 ? -4.871 -10.698 15.928 1.00 82.00 98 TYR A N 1
ATOM 788 C CA . TYR A 1 98 ? -4.656 -11.789 16.898 1.00 82.00 98 TYR A CA 1
ATOM 789 C C . TYR A 1 98 ? -5.474 -11.622 18.181 1.00 82.00 98 TYR A C 1
ATOM 791 O O . TYR A 1 98 ? -5.970 -12.592 18.752 1.00 82.00 98 TYR A O 1
ATOM 799 N N . SER A 1 99 ? -5.645 -10.377 18.615 1.00 67.81 99 SER A N 1
ATOM 800 C CA . SER A 1 99 ? -6.594 -9.990 19.657 1.00 67.81 99 SER A CA 1
ATOM 801 C C . SER A 1 99 ? -7.666 -9.119 19.006 1.00 67.81 99 SER A C 1
ATOM 803 O O . SER A 1 99 ? -7.352 -8.380 18.077 1.00 67.81 99 SER A O 1
ATOM 805 N N . GLY A 1 100 ? -8.933 -9.245 19.420 1.00 59.00 100 GLY A N 1
ATOM 806 C CA . GLY A 1 100 ? -10.027 -8.446 18.843 1.00 59.00 100 GLY A CA 1
ATOM 807 C C . GLY A 1 100 ? -9.665 -6.962 18.778 1.00 59.00 100 GLY A C 1
ATOM 808 O O . GLY A 1 100 ? -9.010 -6.460 19.690 1.00 59.00 100 GLY A O 1
ATOM 809 N N . VAL A 1 101 ? -10.059 -6.269 17.704 1.00 56.38 101 VAL A N 1
ATOM 810 C CA . VAL A 1 101 ? -9.604 -4.886 17.469 1.00 56.38 101 VAL A CA 1
ATOM 811 C C . VAL A 1 101 ? -10.101 -3.994 18.607 1.00 56.38 101 VAL A C 1
ATOM 813 O O . VAL A 1 101 ? -11.313 -3.840 18.806 1.00 56.38 101 VAL A O 1
ATOM 816 N N . ARG A 1 102 ? -9.160 -3.464 19.391 1.00 55.81 102 ARG A N 1
ATOM 817 C CA . ARG A 1 102 ? -9.429 -2.546 20.502 1.00 55.81 102 ARG A CA 1
ATOM 818 C C . ARG A 1 102 ? -9.451 -1.102 19.991 1.00 55.81 102 ARG A C 1
ATOM 820 O O . ARG A 1 102 ?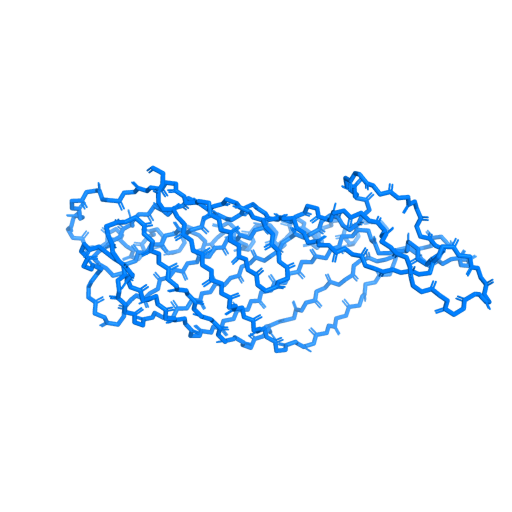 -8.758 -0.807 19.013 1.00 55.81 102 ARG A O 1
ATOM 827 N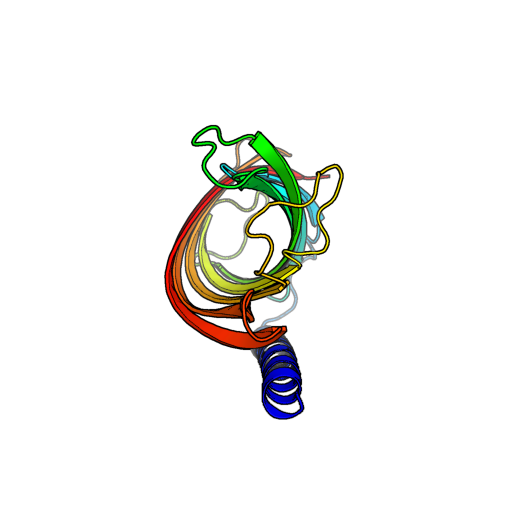 N . PRO A 1 103 ? -10.180 -0.193 20.663 1.00 47.62 103 PRO A N 1
ATOM 828 C CA . PRO A 1 103 ? -10.080 1.237 20.392 1.00 47.62 103 PRO A CA 1
ATOM 829 C C . PRO A 1 103 ? -8.610 1.672 20.451 1.00 47.62 103 PRO A C 1
ATOM 831 O O . PRO A 1 103 ? -7.919 1.396 21.433 1.00 47.62 103 PRO A O 1
ATOM 834 N N . GLY A 1 104 ? -8.117 2.291 19.377 1.00 53.41 104 GLY A N 1
ATOM 835 C CA . GLY A 1 104 ? -6.706 2.670 19.218 1.00 53.41 104 GLY A CA 1
ATOM 836 C C . GLY A 1 104 ? -5.880 1.757 18.303 1.00 53.41 104 GLY A C 1
ATOM 837 O O . GLY A 1 104 ? -4.699 2.032 18.114 1.00 53.41 104 GLY A O 1
ATOM 838 N N . ASN A 1 105 ? -6.473 0.707 17.716 1.00 58.84 105 ASN A N 1
ATOM 839 C CA . ASN A 1 105 ? -5.859 -0.178 16.712 1.00 58.84 105 ASN A CA 1
ATOM 840 C C . ASN A 1 105 ? -4.514 -0.803 17.121 1.00 58.84 105 ASN A C 1
ATOM 842 O O . ASN A 1 105 ? -3.796 -1.287 16.257 1.00 58.84 105 ASN A O 1
ATOM 846 N N . ALA A 1 106 ? -4.157 -0.820 18.408 1.00 68.38 106 ALA A N 1
ATOM 847 C CA . ALA A 1 106 ? -2.896 -1.391 18.859 1.00 68.38 106 ALA A CA 1
ATOM 848 C C . ALA A 1 106 ? -2.955 -2.926 18.851 1.00 68.38 106 ALA A C 1
ATOM 850 O O . ALA A 1 106 ? -3.870 -3.517 19.431 1.00 68.38 106 ALA A O 1
ATOM 851 N N . GLY A 1 107 ? -1.969 -3.567 18.229 1.00 82.38 107 GLY A N 1
ATOM 852 C CA . GLY A 1 107 ? -1.841 -5.019 18.223 1.00 82.38 107 GLY A CA 1
ATOM 853 C C . GLY A 1 107 ? -1.297 -5.594 16.923 1.00 82.38 107 GLY A C 1
ATOM 854 O O . GLY A 1 107 ? -1.227 -4.929 15.887 1.00 82.38 107 GLY A O 1
ATOM 855 N N . GLY A 1 108 ? -0.915 -6.867 17.008 1.00 88.12 108 GLY A N 1
ATOM 856 C CA . GLY A 1 108 ? -0.464 -7.641 15.861 1.00 88.12 108 GLY A CA 1
ATOM 857 C C . GLY A 1 108 ? -1.628 -8.163 15.023 1.00 88.12 108 GLY A C 1
ATOM 858 O O . GLY A 1 108 ? -2.676 -8.551 15.557 1.00 88.12 108 GLY A O 1
ATOM 859 N N . TYR A 1 109 ? -1.408 -8.223 13.717 1.00 88.88 109 TYR A N 1
ATOM 860 C CA . TYR A 1 109 ? -2.326 -8.798 12.747 1.00 88.88 109 TYR A CA 1
ATOM 861 C C . TYR A 1 109 ? -1.574 -9.594 11.679 1.00 88.88 109 TYR A C 1
ATOM 863 O O . TYR A 1 109 ? -0.398 -9.356 11.405 1.00 88.88 109 TYR A O 1
ATOM 871 N N . LEU A 1 110 ? -2.265 -10.558 11.082 1.00 91.38 110 LEU A N 1
ATOM 872 C CA . LEU A 1 110 ? -1.892 -11.144 9.802 1.00 91.38 110 LEU A CA 1
ATOM 873 C C . LEU A 1 110 ? -2.574 -10.334 8.700 1.00 91.38 110 LEU A C 1
ATOM 875 O O . LEU A 1 110 ? -3.734 -9.956 8.856 1.00 91.38 110 LEU A O 1
ATOM 879 N N . ALA A 1 111 ? -1.890 -10.086 7.594 1.00 90.81 111 ALA A N 1
ATOM 880 C CA . ALA A 1 111 ? -2.471 -9.405 6.453 1.00 90.81 111 ALA A CA 1
ATOM 881 C C . ALA A 1 111 ? -2.239 -10.159 5.151 1.00 90.81 111 ALA A C 1
ATOM 883 O O . ALA A 1 111 ? -1.218 -10.821 4.962 1.00 90.81 111 ALA A O 1
ATOM 884 N N . LEU A 1 112 ? -3.215 -10.021 4.260 1.00 90.94 112 LEU A N 1
ATOM 885 C CA . LEU A 1 112 ? -3.105 -10.354 2.851 1.00 90.94 112 LEU A CA 1
ATOM 886 C C . LEU A 1 112 ? -3.297 -9.065 2.057 1.00 90.94 112 LEU A C 1
ATOM 888 O O . LEU A 1 112 ? -4.353 -8.436 2.150 1.00 90.94 112 LEU A O 1
ATOM 892 N N . ARG A 1 113 ? -2.283 -8.682 1.289 1.00 90.50 113 ARG A N 1
ATOM 893 C CA . ARG A 1 113 ? -2.234 -7.445 0.517 1.00 90.50 113 ARG A CA 1
ATOM 894 C C . ARG A 1 113 ? -2.252 -7.750 -0.975 1.00 90.50 113 ARG A C 1
ATOM 896 O O . ARG A 1 113 ? -1.709 -8.752 -1.438 1.00 90.50 113 ARG A O 1
ATOM 903 N N . SER A 1 114 ? -2.924 -6.882 -1.717 1.00 90.75 114 SER A N 1
ATOM 904 C CA . SER A 1 114 ? -2.951 -6.866 -3.172 1.00 90.75 114 SER A CA 1
ATOM 905 C C . SER A 1 114 ? -2.599 -5.467 -3.636 1.00 90.75 114 SER A C 1
ATOM 907 O O . SER A 1 114 ? -3.320 -4.523 -3.325 1.00 90.75 114 SER A O 1
ATOM 909 N N . ASP A 1 115 ? -1.497 -5.338 -4.368 1.00 89.81 115 ASP A N 1
ATOM 910 C CA . ASP A 1 115 ? -1.004 -4.062 -4.874 1.00 89.81 115 ASP A CA 1
ATOM 911 C C . ASP A 1 115 ? -1.256 -3.897 -6.377 1.00 89.81 115 ASP A C 1
ATOM 913 O O . ASP A 1 115 ? -1.318 -4.860 -7.154 1.00 89.81 115 ASP A O 1
ATOM 917 N N . LEU A 1 116 ? -1.421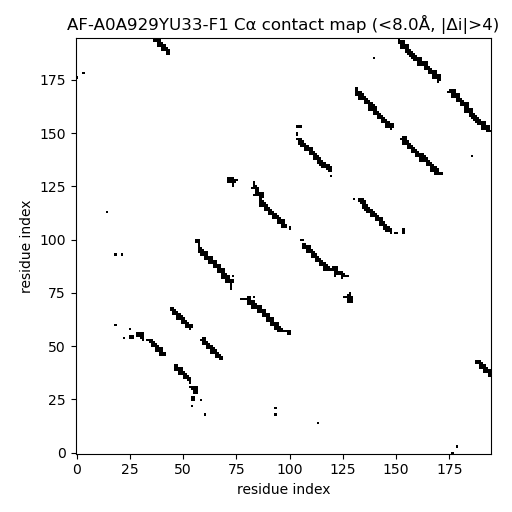 -2.642 -6.781 1.00 90.00 116 LEU A N 1
ATOM 918 C CA . LEU A 1 116 ? -1.471 -2.196 -8.162 1.00 90.00 116 LEU A CA 1
ATOM 919 C C . LEU A 1 116 ? -0.829 -0.809 -8.249 1.00 90.00 116 LEU A C 1
ATOM 921 O O . LEU A 1 116 ? -1.391 0.165 -7.758 1.00 90.00 116 LEU A O 1
ATOM 925 N N . ALA A 1 117 ? 0.310 -0.705 -8.924 1.00 88.69 117 ALA A N 1
ATOM 926 C CA . ALA A 1 117 ? 0.985 0.563 -9.179 1.00 88.69 117 ALA A CA 1
ATOM 927 C C . ALA A 1 117 ? 0.965 0.904 -10.666 1.00 88.69 117 ALA A C 1
ATOM 929 O O . ALA A 1 117 ? 1.203 0.050 -11.529 1.00 88.69 117 ALA A O 1
ATOM 930 N N . TRP A 1 118 ? 0.703 2.174 -10.961 1.00 86.25 118 TRP A N 1
ATOM 931 C CA . TRP A 1 118 ? 0.653 2.688 -12.322 1.00 86.25 118 TRP A CA 1
ATOM 932 C C . TRP A 1 118 ? 1.934 3.467 -12.626 1.00 86.25 118 TRP A C 1
ATOM 934 O O . TRP A 1 118 ? 1.974 4.696 -12.602 1.00 86.25 118 TRP A O 1
ATOM 944 N N . ASN A 1 119 ? 3.010 2.721 -12.882 1.00 81.19 119 ASN A N 1
ATOM 945 C CA . ASN A 1 119 ? 4.385 3.229 -12.950 1.00 81.19 119 ASN A CA 1
ATOM 946 C C . ASN A 1 119 ? 4.596 4.319 -14.015 1.00 81.19 119 ASN A C 1
ATOM 948 O O . ASN A 1 119 ? 5.439 5.193 -13.832 1.00 81.19 119 ASN A O 1
ATOM 952 N N . ASN A 1 120 ? 3.803 4.321 -15.092 1.00 77.31 120 ASN A N 1
ATOM 953 C CA . ASN A 1 120 ? 3.881 5.352 -16.130 1.00 77.31 120 ASN A CA 1
ATOM 954 C C . ASN A 1 120 ? 2.958 6.566 -15.903 1.00 77.31 120 ASN A C 1
ATOM 956 O O . ASN A 1 120 ? 3.023 7.517 -16.677 1.00 77.31 120 ASN A O 1
ATOM 960 N N . ALA A 1 121 ? 2.096 6.557 -14.880 1.00 80.44 121 ALA A N 1
ATOM 961 C CA . ALA A 1 121 ? 1.207 7.676 -14.543 1.00 80.44 121 ALA A CA 1
ATOM 962 C C . ALA A 1 121 ? 1.808 8.558 -13.440 1.00 80.44 121 ALA A C 1
ATOM 964 O O . ALA A 1 121 ? 1.119 8.957 -12.500 1.00 80.44 121 ALA A O 1
ATOM 965 N N . ARG A 1 122 ? 3.112 8.841 -13.534 1.00 79.25 122 ARG A N 1
ATOM 966 C CA . ARG A 1 122 ? 3.813 9.634 -12.524 1.00 79.25 122 ARG A CA 1
ATOM 967 C C . ARG A 1 122 ? 3.232 11.036 -12.417 1.00 79.25 122 ARG A C 1
ATOM 969 O O . ARG A 1 122 ? 3.026 11.721 -13.417 1.00 79.25 122 ARG A O 1
ATOM 976 N N . LEU A 1 123 ? 3.049 11.479 -11.183 1.00 82.88 123 LEU A N 1
ATOM 977 C CA . LEU A 1 123 ? 2.688 12.845 -10.848 1.00 82.88 123 LEU A CA 1
ATOM 978 C C . LEU A 1 123 ? 3.955 13.653 -10.565 1.00 82.88 123 LEU A C 1
ATOM 980 O O . LEU A 1 123 ? 4.906 13.143 -9.970 1.00 82.88 123 LEU A O 1
ATOM 984 N N . PHE A 1 124 ? 3.952 14.925 -10.969 1.00 78.25 124 PHE A N 1
ATOM 985 C CA . PHE A 1 124 ? 5.004 15.898 -10.641 1.00 78.25 124 PHE A CA 1
ATOM 986 C C . PHE A 1 124 ? 6.436 15.418 -10.958 1.00 78.25 124 PHE A C 1
ATOM 988 O O . PHE A 1 124 ? 7.374 15.679 -10.206 1.00 78.25 124 PHE A O 1
ATOM 995 N N . GLY A 1 125 ? 6.608 14.695 -12.068 1.00 71.00 125 GLY A N 1
ATOM 996 C CA . GLY A 1 125 ? 7.876 14.090 -12.469 1.00 71.00 125 GLY A CA 1
ATOM 997 C C . GLY A 1 125 ? 8.126 14.160 -13.967 1.00 71.00 125 GLY A C 1
ATOM 998 O O . GLY A 1 125 ? 7.199 14.323 -14.756 1.00 71.00 125 GLY A O 1
ATOM 999 N N . ALA A 1 126 ? 9.393 14.040 -14.357 1.00 67.38 126 ALA A N 1
ATOM 1000 C CA . ALA A 1 126 ? 9.786 13.960 -15.759 1.00 67.38 126 ALA A CA 1
ATOM 1001 C C . ALA A 1 126 ? 9.954 12.496 -16.198 1.00 67.38 126 ALA A C 1
ATOM 1003 O O . ALA A 1 126 ? 10.285 11.623 -15.392 1.00 67.38 126 ALA A O 1
ATOM 1004 N N . ALA A 1 127 ? 9.721 12.239 -17.488 1.00 65.06 127 ALA A N 1
ATOM 1005 C CA . ALA A 1 127 ? 9.906 10.917 -18.075 1.00 65.06 127 ALA A CA 1
ATOM 1006 C C . ALA A 1 127 ? 11.353 10.446 -17.872 1.00 65.06 127 ALA A C 1
ATOM 1008 O O . ALA A 1 127 ? 12.304 11.202 -18.101 1.00 65.06 127 ALA A O 1
ATOM 1009 N N . LYS A 1 128 ? 11.517 9.201 -17.424 1.00 70.56 128 LYS A N 1
ATOM 1010 C CA . LYS A 1 128 ? 12.843 8.595 -17.258 1.00 70.56 128 LYS A CA 1
ATOM 1011 C C . LYS A 1 128 ? 13.358 8.075 -18.594 1.00 70.56 128 LYS A C 1
ATOM 1013 O O . LYS A 1 128 ? 12.591 7.775 -19.503 1.00 70.56 128 LYS A O 1
ATOM 1018 N N . TYR A 1 129 ? 14.672 7.922 -18.698 1.00 63.84 129 TYR A N 1
ATOM 1019 C CA . TYR A 1 129 ? 15.274 7.286 -19.866 1.00 63.84 129 TYR A CA 1
ATOM 1020 C C . TYR A 1 129 ? 14.886 5.799 -19.965 1.00 63.84 129 TYR A C 1
ATOM 1022 O O . TYR A 1 129 ? 14.619 5.298 -21.054 1.00 63.84 129 TYR A O 1
ATOM 1030 N N . ASP A 1 130 ? 14.783 5.119 -18.819 1.00 67.06 130 ASP A N 1
ATOM 1031 C CA . ASP A 1 130 ? 14.407 3.704 -18.731 1.00 67.06 130 ASP A CA 1
ATOM 1032 C C . ASP A 1 130 ? 12.931 3.497 -18.352 1.00 67.06 130 ASP A C 1
ATOM 1034 O O . ASP A 1 130 ? 12.583 2.572 -17.614 1.00 67.06 130 ASP A O 1
ATOM 1038 N N . ASP A 1 131 ? 12.044 4.378 -18.825 1.00 69.88 131 ASP A N 1
ATOM 1039 C CA . ASP A 1 131 ? 10.627 4.402 -18.440 1.00 69.88 131 ASP A CA 1
ATOM 1040 C C . ASP A 1 131 ? 9.778 3.348 -19.162 1.00 69.88 131 ASP A C 1
ATOM 1042 O O . ASP A 1 131 ? 8.788 3.619 -19.844 1.00 69.88 131 ASP A O 1
ATOM 1046 N N . TYR A 1 132 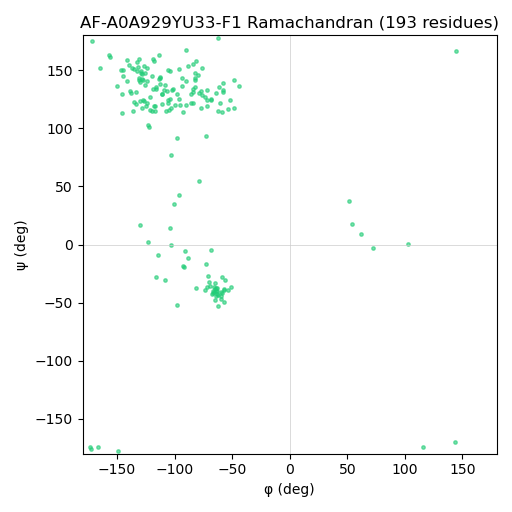? 10.222 2.104 -19.049 1.00 73.56 132 TYR A N 1
ATOM 1047 C CA . TYR A 1 132 ? 9.624 0.964 -19.720 1.00 73.56 132 TYR A CA 1
ATOM 1048 C C . TYR A 1 132 ? 8.575 0.280 -18.851 1.00 73.56 132 TYR A C 1
ATOM 1050 O O . TYR A 1 132 ? 7.736 -0.436 -19.390 1.00 73.56 132 TYR A O 1
ATOM 1058 N N . HIS A 1 133 ? 8.585 0.501 -17.535 1.00 78.00 133 HIS A N 1
ATOM 1059 C CA . HIS A 1 133 ? 7.626 -0.079 -16.599 1.00 78.00 133 HIS A CA 1
ATOM 1060 C C . HIS A 1 133 ? 6.291 0.655 -16.677 1.00 78.00 133 HIS A C 1
ATOM 1062 O O . HIS A 1 133 ? 6.194 1.839 -16.380 1.00 78.00 133 HIS A O 1
ATOM 1068 N N . VAL A 1 134 ? 5.241 -0.064 -17.066 1.00 83.00 134 VAL A N 1
ATOM 1069 C CA . VAL A 1 134 ? 3.924 0.536 -17.292 1.00 83.00 134 VAL A CA 1
ATOM 1070 C C . VAL A 1 134 ? 3.025 0.339 -16.082 1.00 83.00 134 VAL A C 1
ATOM 1072 O O . VAL A 1 134 ? 2.471 1.296 -15.555 1.00 83.00 134 VAL A O 1
ATOM 1075 N N . VAL A 1 135 ? 2.909 -0.904 -15.620 1.00 86.00 135 VAL A N 1
ATOM 1076 C CA . VAL A 1 135 ? 2.072 -1.289 -14.480 1.00 86.00 135 VAL A CA 1
ATOM 1077 C C . VAL A 1 135 ? 2.777 -2.400 -13.720 1.00 86.00 135 VAL A C 1
ATOM 1079 O O . VAL A 1 135 ? 3.409 -3.260 -14.334 1.00 86.00 135 VAL A O 1
ATOM 1082 N N . SER A 1 136 ? 2.639 -2.413 -12.401 1.00 87.50 136 SER A N 1
ATOM 1083 C CA . SER A 1 136 ? 3.004 -3.562 -11.577 1.00 87.50 136 SER A CA 1
ATOM 1084 C C . SER A 1 136 ? 1.854 -3.949 -10.667 1.00 87.50 136 SER A C 1
ATOM 1086 O O . SER A 1 136 ? 1.104 -3.087 -10.220 1.00 87.50 136 SER A O 1
ATOM 1088 N N . CYS A 1 137 ? 1.714 -5.239 -10.400 1.00 88.50 137 CYS A N 1
ATOM 1089 C CA . CYS A 1 137 ? 0.753 -5.740 -9.431 1.00 88.50 137 CYS A CA 1
ATOM 1090 C C . CYS A 1 137 ? 1.310 -6.959 -8.707 1.00 88.50 137 CYS A C 1
ATOM 1092 O O . CYS A 1 137 ? 2.066 -7.737 -9.296 1.00 88.50 137 CYS A O 1
ATOM 1094 N N . GLY A 1 138 ? 0.898 -7.169 -7.469 1.00 88.75 138 GLY A N 1
ATOM 1095 C CA . GLY A 1 138 ? 1.434 -8.227 -6.633 1.00 88.75 138 GLY A CA 1
ATOM 1096 C C . GLY A 1 138 ? 0.476 -8.639 -5.531 1.00 88.75 138 GLY A C 1
ATOM 1097 O O . GLY A 1 138 ? -0.516 -7.982 -5.225 1.00 88.75 138 GLY A O 1
ATOM 1098 N N . LEU A 1 139 ? 0.758 -9.809 -4.980 1.00 88.69 139 LEU A N 1
ATOM 1099 C CA . LEU A 1 139 ? 0.117 -10.273 -3.765 1.00 88.69 139 LEU A CA 1
ATOM 1100 C C . LEU A 1 139 ? 1.212 -10.472 -2.737 1.00 88.69 139 LEU A C 1
ATOM 1102 O O . LEU A 1 139 ? 2.299 -10.934 -3.075 1.00 88.69 139 LEU A O 1
ATOM 1106 N N . ASP A 1 140 ? 0.920 -10.194 -1.484 1.00 90.00 140 ASP A N 1
ATOM 1107 C CA . ASP A 1 140 ? 1.825 -10.506 -0.395 1.00 90.00 140 ASP A CA 1
ATOM 1108 C C . ASP A 1 140 ? 1.036 -10.865 0.855 1.00 90.00 140 ASP A C 1
ATOM 1110 O O . ASP A 1 140 ? -0.113 -10.458 1.036 1.00 90.00 140 ASP A O 1
ATOM 1114 N N . ALA A 1 141 ? 1.634 -11.717 1.677 1.00 90.44 141 ALA A N 1
ATOM 1115 C CA . ALA A 1 141 ? 1.063 -12.111 2.950 1.00 90.44 141 ALA A CA 1
ATOM 1116 C C . ALA A 1 141 ? 2.120 -11.956 4.033 1.00 90.44 141 ALA A C 1
ATOM 1118 O O . ALA A 1 141 ? 3.295 -12.288 3.829 1.00 90.44 141 ALA A O 1
ATOM 1119 N N . GLY A 1 142 ? 1.704 -11.464 5.190 1.00 92.31 142 GLY A N 1
ATOM 1120 C CA . GLY A 1 142 ? 2.659 -11.071 6.206 1.00 92.31 142 GLY A CA 1
ATOM 1121 C C . GLY A 1 142 ? 2.042 -10.700 7.532 1.00 92.31 142 GLY A C 1
ATOM 1122 O O . GLY A 1 142 ? 0.834 -10.789 7.748 1.00 92.31 142 GLY A O 1
ATOM 1123 N N . TRP A 1 143 ? 2.919 -10.270 8.424 1.00 93.19 143 TRP A N 1
ATOM 1124 C CA . TRP A 1 143 ? 2.596 -9.869 9.778 1.00 93.19 143 TRP A CA 1
ATOM 1125 C C . TRP A 1 143 ? 2.786 -8.376 9.915 1.00 93.19 143 TRP A C 1
ATOM 1127 O O . TRP A 1 143 ? 3.847 -7.850 9.582 1.00 93.19 143 TRP A O 1
ATOM 1137 N N . GLY A 1 144 ? 1.771 -7.712 10.447 1.00 92.94 144 GLY A N 1
ATOM 1138 C CA . GLY A 1 144 ? 1.852 -6.314 10.810 1.00 92.94 144 GLY A CA 1
ATOM 1139 C C . GLY A 1 144 ? 1.624 -6.095 12.292 1.00 92.94 144 GLY A C 1
ATOM 1140 O O . GLY A 1 144 ? 1.051 -6.929 12.999 1.00 92.94 144 GLY A O 1
ATOM 1141 N N . TYR A 1 145 ? 2.088 -4.950 12.767 1.00 90.44 1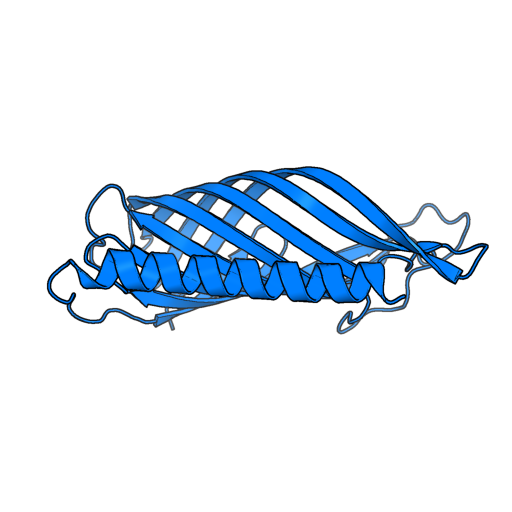45 TYR A N 1
ATOM 1142 C CA . TYR A 1 145 ? 1.855 -4.480 14.114 1.00 90.44 145 TYR A CA 1
ATOM 1143 C C . TYR A 1 145 ? 1.531 -2.995 14.084 1.00 90.44 145 TYR A C 1
ATOM 1145 O O . TYR A 1 145 ? 2.253 -2.196 13.496 1.00 90.44 145 TYR A O 1
ATOM 1153 N N . ASN A 1 146 ? 0.449 -2.629 14.753 1.00 89.25 146 ASN A N 1
ATOM 1154 C CA . ASN A 1 146 ? 0.079 -1.242 14.973 1.00 89.25 146 ASN A CA 1
ATOM 1155 C C . ASN A 1 146 ? 0.354 -0.890 16.438 1.00 89.25 146 ASN A C 1
ATOM 1157 O O . ASN A 1 146 ? -0.043 -1.615 17.351 1.00 89.25 146 ASN A O 1
ATOM 1161 N N . LEU A 1 147 ? 1.011 0.240 16.669 1.00 88.12 147 LEU A N 1
ATOM 1162 C CA . LEU A 1 147 ? 1.292 0.804 17.980 1.00 88.12 147 LEU A CA 1
ATOM 1163 C C . LEU A 1 147 ? 0.578 2.152 18.101 1.00 88.12 147 LEU A C 1
ATOM 1165 O O . LEU A 1 147 ? 0.916 3.107 17.402 1.00 88.12 147 LEU A O 1
ATOM 1169 N N . SER A 1 148 ? -0.397 2.246 19.004 1.00 86.94 148 SER A N 1
ATOM 1170 C CA . SER A 1 148 ? -1.029 3.530 19.318 1.00 86.94 148 SER A CA 1
ATOM 1171 C C . SER A 1 148 ? -0.030 4.440 20.035 1.00 86.94 148 SER A C 1
ATOM 1173 O O . SER A 1 148 ? 0.519 4.068 21.070 1.00 86.94 148 SER A O 1
ATOM 1175 N N . LEU A 1 149 ? 0.180 5.639 19.492 1.00 85.25 149 LEU A N 1
ATOM 1176 C CA . LEU A 1 149 ? 0.994 6.703 20.091 1.00 85.25 149 LEU A CA 1
ATOM 1177 C C . LEU A 1 149 ? 0.117 7.807 20.713 1.00 85.25 149 LEU A C 1
ATOM 1179 O O . LEU A 1 149 ? 0.584 8.908 20.992 1.00 85.25 149 LEU A O 1
ATOM 1183 N N . GLY A 1 150 ? -1.179 7.538 20.889 1.00 83.25 150 GLY A N 1
ATOM 1184 C CA . GLY A 1 150 ? -2.182 8.496 21.344 1.00 83.25 150 GLY A CA 1
ATOM 1185 C C . GLY A 1 150 ? -3.527 8.280 20.651 1.00 83.25 150 GLY A C 1
ATOM 1186 O O . GLY A 1 150 ? -3.733 7.295 19.946 1.00 83.25 150 GLY A O 1
ATOM 1187 N N . LYS A 1 151 ? -4.462 9.226 20.823 1.00 80.38 151 LYS A N 1
ATOM 1188 C CA . LYS A 1 151 ? -5.819 9.110 20.251 1.00 80.38 151 LYS A CA 1
ATOM 1189 C C . LYS A 1 151 ? -5.841 9.111 18.717 1.00 80.38 151 LYS A C 1
ATOM 1191 O O . LYS A 1 151 ? -6.708 8.474 18.129 1.00 80.38 151 LYS A O 1
ATOM 1196 N N . GLN A 1 152 ? -4.917 9.839 18.089 1.00 87.25 152 GLN A N 1
ATOM 1197 C CA . GLN A 1 152 ? -4.905 10.063 16.637 1.00 87.25 152 GLN A CA 1
ATOM 1198 C C . GLN A 1 152 ? -3.678 9.467 15.941 1.00 87.25 152 GLN A C 1
ATOM 1200 O O . GLN A 1 152 ? -3.770 9.087 14.780 1.00 87.25 152 GLN A O 1
ATOM 1205 N N . TRP A 1 153 ? -2.546 9.342 16.636 1.00 89.62 153 TRP A N 1
ATOM 1206 C CA . TRP A 1 153 ? -1.297 8.860 16.047 1.00 89.62 153 TRP A CA 1
ATOM 1207 C C . TRP A 1 153 ? -1.120 7.354 16.230 1.00 89.62 153 TRP A C 1
ATOM 1209 O O . TRP A 1 153 ? -1.344 6.809 17.312 1.00 89.62 153 TRP A O 1
ATOM 1219 N N . THR A 1 154 ? -0.692 6.672 15.171 1.00 89.19 154 THR A N 1
ATOM 1220 C CA . THR A 1 154 ? -0.373 5.239 15.172 1.00 89.19 154 THR A CA 1
ATOM 1221 C C . THR A 1 154 ? 0.940 5.025 14.436 1.00 89.19 154 THR A C 1
ATOM 1223 O O . THR A 1 154 ? 1.039 5.391 13.272 1.00 89.19 154 THR A O 1
ATOM 1226 N N . ALA A 1 155 ? 1.934 4.420 15.076 1.00 90.88 155 ALA A N 1
ATOM 1227 C CA . ALA A 1 155 ? 3.064 3.847 14.351 1.00 90.88 155 ALA A CA 1
ATOM 1228 C C . ALA A 1 155 ? 2.673 2.458 13.847 1.00 90.88 155 ALA A C 1
ATOM 1230 O O . ALA A 1 155 ? 1.979 1.720 14.549 1.00 90.88 155 ALA A O 1
ATOM 1231 N N . PHE A 1 156 ? 3.104 2.094 12.649 1.00 91.06 156 PHE A N 1
ATOM 1232 C CA . PHE A 1 156 ? 2.823 0.784 12.081 1.00 91.06 156 PHE A CA 1
ATOM 1233 C C . PHE A 1 156 ? 4.085 0.158 11.503 1.00 91.06 156 PHE A C 1
ATOM 1235 O O . PHE A 1 156 ? 4.995 0.842 11.031 1.00 91.06 156 PHE A O 1
ATOM 1242 N N . SER A 1 157 ? 4.127 -1.165 11.560 1.00 93.94 157 SER A N 1
ATOM 1243 C CA . SER A 1 157 ? 5.129 -1.983 10.900 1.00 93.94 157 SER A CA 1
ATOM 1244 C C . SER A 1 157 ? 4.463 -3.167 10.218 1.00 93.94 157 SER A C 1
ATOM 1246 O O . SER A 1 157 ? 3.421 -3.650 10.661 1.00 93.94 157 SER A O 1
ATOM 1248 N N . TYR A 1 158 ? 5.069 -3.636 9.138 1.00 92.88 158 TYR A N 1
ATOM 1249 C CA . TYR A 1 158 ? 4.654 -4.810 8.400 1.00 92.88 158 TYR A CA 1
ATOM 1250 C C . TYR A 1 158 ? 5.863 -5.481 7.755 1.00 92.88 158 TYR A C 1
ATOM 1252 O O . TYR A 1 158 ? 6.737 -4.829 7.180 1.00 92.88 158 TYR A O 1
ATOM 1260 N N . ILE A 1 159 ? 5.898 -6.804 7.857 1.00 93.69 159 ILE A N 1
ATOM 1261 C CA . ILE A 1 159 ? 6.848 -7.661 7.165 1.00 93.69 159 ILE A CA 1
ATOM 1262 C C . ILE A 1 159 ? 6.081 -8.782 6.477 1.00 93.69 159 ILE A C 1
ATOM 1264 O O . ILE A 1 159 ? 5.341 -9.537 7.111 1.00 93.69 159 ILE A O 1
ATOM 1268 N N . GLY A 1 160 ? 6.266 -8.890 5.169 1.00 90.19 160 GLY A N 1
ATOM 1269 C CA . GLY A 1 160 ? 5.547 -9.841 4.342 1.00 90.19 160 GLY A CA 1
ATOM 1270 C C . GLY A 1 160 ? 6.446 -10.530 3.340 1.00 90.19 160 GLY A C 1
ATOM 1271 O O . GLY A 1 160 ? 7.447 -9.985 2.873 1.00 90.19 160 GLY A O 1
ATOM 1272 N N . LEU A 1 161 ? 6.057 -11.749 2.992 1.00 88.75 161 LEU A N 1
ATOM 1273 C CA . LEU A 1 161 ? 6.605 -12.440 1.842 1.00 88.75 161 LEU A CA 1
ATOM 1274 C C . LEU A 1 161 ? 5.695 -12.141 0.659 1.00 88.75 161 LEU A C 1
ATOM 1276 O O . LEU A 1 161 ? 4.531 -12.547 0.617 1.00 88.75 161 LEU A O 1
ATOM 1280 N N . GLY A 1 162 ? 6.251 -11.417 -0.304 1.00 77.75 162 GLY A N 1
ATOM 1281 C CA . GLY A 1 162 ? 5.647 -11.203 -1.601 1.00 77.75 162 GLY A CA 1
ATOM 1282 C C . GLY A 1 162 ? 5.424 -12.541 -2.274 1.00 77.75 162 GLY A C 1
ATOM 1283 O O . GLY A 1 162 ? 6.376 -13.226 -2.646 1.00 77.75 162 GLY A O 1
ATOM 1284 N N . LEU A 1 163 ? 4.156 -12.885 -2.472 1.00 78.44 163 LEU A N 1
ATOM 1285 C CA . LEU A 1 163 ? 3.742 -13.789 -3.534 1.00 78.44 163 LEU A CA 1
ATOM 1286 C C . LEU A 1 163 ? 4.109 -13.123 -4.885 1.00 78.44 163 LEU A C 1
ATOM 1288 O O . LEU A 1 163 ? 4.676 -12.028 -4.913 1.00 78.44 163 LEU A O 1
ATOM 1292 N N . PRO A 1 164 ? 3.878 -13.770 -6.041 1.00 77.62 164 PRO A N 1
ATOM 1293 C CA . PRO A 1 164 ? 4.424 -13.280 -7.301 1.00 77.62 164 PRO A CA 1
ATOM 1294 C C . PRO A 1 164 ? 4.073 -11.814 -7.574 1.00 77.62 164 PRO A C 1
ATOM 1296 O O . PRO A 1 164 ? 2.905 -11.493 -7.782 1.00 77.62 164 PRO A O 1
ATOM 1299 N N . LYS A 1 165 ? 5.088 -10.947 -7.635 1.00 84.81 165 LYS A N 1
ATOM 1300 C CA . LYS A 1 165 ? 4.944 -9.611 -8.208 1.00 84.81 165 LYS A CA 1
ATOM 1301 C C . LYS A 1 165 ? 5.112 -9.721 -9.711 1.00 84.81 165 LYS A C 1
ATOM 1303 O O . LYS A 1 165 ? 6.056 -10.351 -10.199 1.00 84.81 165 LYS A O 1
ATOM 1308 N N . TRP A 1 166 ? 4.189 -9.123 -10.444 1.00 86.81 166 TRP A N 1
ATOM 1309 C CA . TRP A 1 166 ? 4.217 -9.047 -11.891 1.00 86.81 166 TRP A CA 1
ATOM 1310 C C . TRP A 1 166 ? 4.471 -7.619 -12.327 1.00 86.81 166 TRP A C 1
ATOM 1312 O O . TRP A 1 166 ? 3.670 -6.727 -12.058 1.00 86.81 166 TRP A O 1
ATOM 1322 N N . ASP A 1 167 ? 5.556 -7.441 -13.068 1.00 86.81 167 ASP A N 1
ATOM 1323 C CA . ASP A 1 167 ? 5.908 -6.169 -13.679 1.00 86.81 167 ASP A CA 1
ATOM 1324 C C . ASP A 1 167 ? 5.624 -6.252 -15.174 1.00 86.81 167 ASP A C 1
ATOM 1326 O O . ASP A 1 167 ? 6.113 -7.145 -15.871 1.00 86.81 167 ASP A O 1
ATOM 1330 N N . PHE A 1 168 ? 4.820 -5.322 -15.673 1.00 85.81 168 PHE A N 1
ATOM 1331 C CA . PHE A 1 168 ? 4.514 -5.194 -17.088 1.00 85.81 168 PHE A CA 1
ATOM 1332 C C . PHE A 1 168 ? 5.318 -4.041 -17.653 1.00 85.81 168 PHE A C 1
ATOM 1334 O O . PHE A 1 168 ? 5.125 -2.890 -17.256 1.00 85.81 168 PHE A O 1
ATOM 1341 N N . TYR A 1 169 ? 6.197 -4.352 -18.598 1.00 85.69 169 TYR A N 1
ATOM 1342 C CA . TYR A 1 169 ? 7.057 -3.360 -19.219 1.00 85.69 169 TYR A CA 1
ATOM 1343 C C . TYR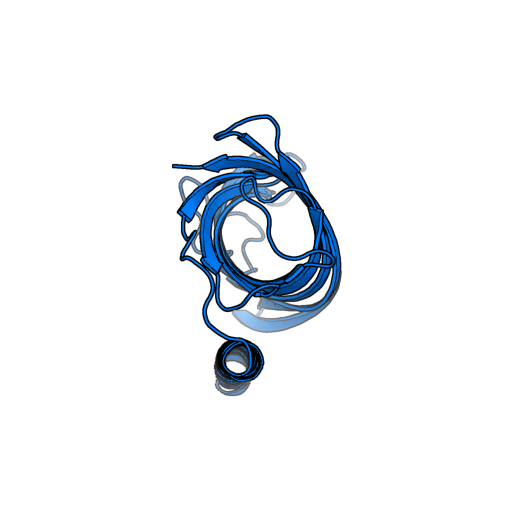 A 1 169 ? 7.036 -3.460 -20.743 1.00 85.69 169 TYR A C 1
ATOM 1345 O O . TYR A 1 169 ? 6.631 -4.470 -21.329 1.00 85.69 169 TYR A O 1
ATOM 1353 N N . ARG A 1 170 ? 7.426 -2.364 -21.390 1.00 79.12 170 ARG A N 1
ATOM 1354 C CA . ARG A 1 170 ? 7.491 -2.227 -22.840 1.00 79.12 170 ARG A CA 1
ATOM 1355 C C . ARG A 1 170 ? 8.944 -2.219 -23.283 1.00 79.12 170 ARG A C 1
ATOM 1357 O O . ARG A 1 170 ? 9.673 -1.294 -22.958 1.00 79.12 170 ARG A O 1
ATOM 1364 N N . THR A 1 171 ? 9.369 -3.228 -24.031 1.00 70.94 171 THR A N 1
ATOM 1365 C CA . THR A 1 171 ? 10.776 -3.374 -24.417 1.00 70.94 171 THR A CA 1
ATOM 1366 C C . THR A 1 171 ? 11.221 -2.201 -25.304 1.00 70.94 171 THR A C 1
ATOM 1368 O O . THR A 1 171 ? 10.550 -1.949 -26.311 1.00 70.94 171 THR A O 1
ATOM 1371 N N . PRO A 1 172 ? 12.355 -1.529 -25.015 1.00 65.88 172 PRO A N 1
ATOM 1372 C CA . PRO A 1 172 ? 12.826 -0.372 -25.786 1.00 65.88 172 PRO A CA 1
ATOM 1373 C C . PRO A 1 172 ? 13.024 -0.658 -27.276 1.00 65.88 172 PRO A C 1
ATOM 1375 O O . PRO A 1 172 ? 12.723 0.174 -28.123 1.00 65.88 172 PRO A O 1
ATOM 1378 N N . ILE A 1 173 ? 13.518 -1.856 -27.594 1.00 66.56 173 ILE A N 1
ATOM 1379 C CA . ILE A 1 173 ? 13.972 -2.214 -28.945 1.00 66.56 173 ILE A CA 1
ATOM 1380 C C . ILE A 1 173 ? 12.802 -2.609 -29.853 1.00 66.56 173 ILE A C 1
ATOM 1382 O O . ILE A 1 173 ? 12.802 -2.319 -31.043 1.00 66.56 173 ILE A O 1
ATOM 1386 N N . THR A 1 174 ? 11.796 -3.296 -29.308 1.00 68.06 174 THR A N 1
ATOM 1387 C CA . THR A 1 174 ? 10.705 -3.879 -30.110 1.00 68.06 174 THR A CA 1
ATOM 1388 C C . THR A 1 174 ? 9.342 -3.253 -29.830 1.00 68.06 174 THR A C 1
ATOM 1390 O O . THR A 1 174 ? 8.368 -3.580 -30.510 1.00 68.06 174 THR A O 1
ATOM 1393 N N . GLY A 1 175 ? 9.231 -2.409 -28.798 1.00 68.88 175 GLY A N 1
ATOM 1394 C CA . GLY A 1 175 ? 7.966 -1.849 -28.318 1.00 68.88 175 GLY A CA 1
ATOM 1395 C C . GLY A 1 175 ? 6.965 -2.900 -27.816 1.00 68.88 175 GLY A C 1
ATOM 1396 O O . GLY A 1 175 ? 5.794 -2.570 -27.576 1.00 68.88 175 GLY A O 1
ATOM 1397 N N . ARG A 1 176 ? 7.386 -4.169 -27.691 1.00 76.75 176 ARG A N 1
ATOM 1398 C CA . ARG A 1 176 ? 6.537 -5.291 -27.280 1.00 76.75 176 ARG A CA 1
ATOM 1399 C C . ARG A 1 176 ? 6.291 -5.255 -25.778 1.00 76.75 176 ARG A C 1
ATOM 1401 O O . ARG A 1 176 ? 7.095 -4.755 -25.005 1.00 76.75 176 ARG A O 1
ATOM 1408 N N . TRP A 1 177 ? 5.142 -5.797 -25.387 1.00 77.38 177 TRP A N 1
ATOM 1409 C CA . TRP A 1 177 ? 4.787 -5.969 -23.986 1.00 77.38 177 TRP A CA 1
ATOM 1410 C C . TRP A 1 177 ? 5.392 -7.253 -23.445 1.00 77.38 177 TRP A C 1
ATOM 1412 O O . TRP A 1 177 ? 5.048 -8.343 -23.915 1.00 77.38 177 TRP A O 1
ATOM 1422 N N . GLU A 1 178 ? 6.200 -7.111 -22.411 1.00 81.44 178 GLU A N 1
ATOM 1423 C CA . GLU A 1 178 ? 6.775 -8.206 -21.650 1.00 81.44 178 GLU A CA 1
ATOM 1424 C C . GLU A 1 178 ? 6.224 -8.211 -20.222 1.00 81.44 178 GLU A C 1
ATOM 1426 O O . GLU A 1 178 ? 5.573 -7.264 -19.768 1.00 81.44 178 GLU A O 1
ATOM 1431 N N . ARG A 1 179 ? 6.405 -9.345 -19.544 1.00 85.25 179 ARG A N 1
ATOM 1432 C CA . ARG A 1 179 ? 5.953 -9.550 -18.171 1.00 85.25 179 ARG A CA 1
ATOM 1433 C C . ARG A 1 179 ? 7.050 -10.251 -17.385 1.00 85.25 179 ARG A C 1
ATOM 1435 O O . ARG A 1 179 ? 7.336 -11.415 -17.663 1.00 85.25 179 ARG A O 1
ATOM 1442 N N . GLY A 1 180 ? 7.590 -9.560 -16.390 1.00 83.50 180 GLY A N 1
ATOM 1443 C CA . GLY A 1 180 ? 8.467 -10.131 -15.374 1.00 83.50 180 GLY A CA 1
ATOM 1444 C C . GLY A 1 180 ? 7.660 -10.774 -14.247 1.00 83.50 180 GLY A C 1
ATOM 1445 O O . GLY A 1 180 ? 6.501 -10.418 -14.018 1.00 83.50 180 GLY A O 1
ATOM 1446 N N . ARG A 1 181 ? 8.260 -11.743 -13.553 1.00 83.88 181 ARG A N 1
ATOM 1447 C CA . ARG A 1 181 ? 7.720 -12.314 -12.316 1.00 83.88 181 ARG A CA 1
ATOM 1448 C C . ARG A 1 181 ? 8.838 -12.394 -11.293 1.00 83.88 181 ARG A C 1
ATOM 1450 O O . ARG A 1 181 ? 9.801 -13.114 -11.531 1.00 83.88 181 ARG A O 1
ATOM 1457 N N . ASN A 1 182 ? 8.650 -11.734 -10.159 1.00 81.12 182 ASN A N 1
ATOM 1458 C CA . ASN A 1 182 ? 9.634 -11.677 -9.088 1.00 81.12 182 ASN A CA 1
ATOM 1459 C C . ASN A 1 182 ? 9.018 -12.107 -7.751 1.00 81.12 182 ASN A C 1
ATOM 1461 O O . ASN A 1 182 ? 7.804 -12.018 -7.552 1.00 81.12 182 ASN A O 1
ATOM 1465 N N . TRP A 1 183 ? 9.876 -12.607 -6.865 1.00 81.12 183 TRP A N 1
ATOM 1466 C CA . TRP A 1 183 ? 9.575 -12.821 -5.453 1.00 81.12 183 TRP A CA 1
ATOM 1467 C C . TRP A 1 183 ? 10.221 -11.699 -4.668 1.00 81.12 183 TRP A C 1
ATOM 1469 O O . TRP A 1 183 ? 11.395 -11.401 -4.891 1.00 81.12 183 TRP A O 1
ATOM 1479 N N . ASN A 1 184 ? 9.472 -11.102 -3.751 1.00 80.38 184 ASN A N 1
ATOM 1480 C CA . ASN A 1 184 ? 9.927 -9.912 -3.052 1.00 80.38 184 ASN A CA 1
ATOM 1481 C C . ASN A 1 184 ? 9.725 -10.088 -1.551 1.00 80.38 184 ASN A C 1
ATOM 1483 O O . ASN A 1 184 ? 8.731 -10.661 -1.123 1.00 80.38 184 ASN A O 1
ATOM 1487 N N . LEU A 1 185 ? 10.647 -9.567 -0.750 1.00 86.38 185 LEU A N 1
ATOM 1488 C CA . LEU A 1 185 ? 10.382 -9.302 0.659 1.00 86.38 185 LEU A CA 1
ATOM 1489 C C . LEU A 1 185 ? 9.745 -7.913 0.749 1.00 86.38 185 LEU A C 1
ATOM 1491 O O . LEU A 1 185 ? 10.274 -6.962 0.173 1.00 86.38 185 LEU A O 1
ATOM 1495 N N . VAL A 1 186 ? 8.618 -7.806 1.444 1.00 88.50 186 VAL A N 1
ATOM 1496 C CA . VAL A 1 186 ? 7.921 -6.538 1.663 1.00 88.50 186 VAL A CA 1
ATOM 1497 C C . VAL A 1 186 ? 8.185 -6.095 3.091 1.00 88.50 186 VAL A C 1
ATOM 1499 O O . VAL A 1 186 ? 7.949 -6.844 4.038 1.00 88.50 186 VAL A O 1
ATOM 1502 N N . LEU A 1 187 ? 8.697 -4.877 3.230 1.00 89.75 187 LEU A N 1
ATOM 1503 C CA . LEU A 1 187 ? 8.918 -4.215 4.506 1.00 89.75 187 LEU A CA 1
ATOM 1504 C C . LEU A 1 187 ? 8.243 -2.859 4.436 1.00 89.75 187 LEU A C 1
ATOM 1506 O O . LEU A 1 187 ? 8.536 -2.068 3.540 1.00 89.75 187 LEU A O 1
ATOM 1510 N N . ASP A 1 188 ? 7.358 -2.609 5.385 1.00 90.06 188 ASP A N 1
ATOM 1511 C CA . ASP A 1 188 ? 6.661 -1.344 5.499 1.00 90.06 188 ASP A CA 1
ATOM 1512 C C . ASP A 1 188 ? 6.692 -0.875 6.954 1.00 90.06 188 ASP A C 1
ATOM 1514 O O . ASP A 1 188 ? 6.473 -1.640 7.891 1.00 90.06 188 ASP A O 1
ATOM 1518 N N . LEU A 1 189 ? 7.063 0.383 7.134 1.00 94.00 189 LEU A N 1
ATOM 1519 C CA . LEU A 1 189 ? 7.301 1.034 8.410 1.00 94.00 189 LEU A CA 1
ATOM 1520 C C . LEU A 1 189 ? 6.866 2.478 8.249 1.00 94.00 189 LEU A C 1
ATOM 1522 O O . LEU A 1 189 ? 7.314 3.155 7.322 1.00 94.00 189 LEU A O 1
ATOM 1526 N N . GLY A 1 190 ? 6.041 2.967 9.163 1.00 93.50 190 GLY A N 1
ATOM 1527 C CA . GLY A 1 190 ? 5.537 4.321 9.042 1.00 93.50 190 GLY A CA 1
ATOM 1528 C C . GLY A 1 190 ? 4.741 4.803 10.233 1.00 93.50 190 GLY A C 1
ATOM 1529 O O . GLY A 1 190 ? 4.635 4.150 11.277 1.00 93.50 190 GLY A O 1
ATOM 1530 N N . ILE A 1 191 ? 4.187 5.993 10.056 1.00 93.62 191 ILE A N 1
ATOM 1531 C CA . ILE A 1 191 ? 3.298 6.633 11.009 1.00 93.62 191 ILE A CA 1
ATOM 1532 C C . ILE A 1 191 ? 2.023 7.078 10.303 1.00 93.62 191 ILE A C 1
ATOM 1534 O O . ILE A 1 191 ? 2.037 7.526 9.159 1.00 93.62 191 ILE A O 1
ATOM 1538 N N . GLY A 1 192 ? 0.907 6.942 10.999 1.00 91.38 192 GLY A N 1
ATOM 1539 C CA . GLY A 1 192 ? -0.401 7.340 10.529 1.00 91.38 192 GLY A CA 1
ATOM 1540 C C . GLY A 1 192 ? -1.092 8.276 11.506 1.00 91.38 192 GLY A C 1
ATOM 1541 O O . GLY A 1 192 ? -0.934 8.157 12.724 1.00 91.38 192 GLY A O 1
ATOM 1542 N N . TYR A 1 193 ? -1.893 9.175 10.953 1.00 89.81 193 TYR A N 1
ATOM 1543 C CA . TYR A 1 193 ? -2.752 10.099 11.673 1.00 89.81 193 TYR A CA 1
ATOM 1544 C C . TYR A 1 193 ? -4.212 9.828 11.312 1.00 89.81 193 TYR A C 1
ATOM 1546 O O . TYR A 1 193 ? -4.589 9.912 10.143 1.00 89.81 193 TYR A O 1
ATOM 1554 N N . ARG A 1 194 ? -5.030 9.471 12.303 1.00 88.06 194 ARG A N 1
ATOM 1555 C CA . ARG A 1 194 ? -6.478 9.275 12.151 1.00 88.06 194 ARG A CA 1
ATOM 1556 C C . ARG A 1 194 ? -7.156 10.634 11.965 1.00 88.06 194 ARG A C 1
ATOM 1558 O O . ARG A 1 194 ? -6.977 11.510 12.813 1.00 88.06 194 ARG A O 1
ATOM 1565 N N . LEU A 1 195 ? -7.908 10.764 10.873 1.00 84.62 195 LEU A N 1
ATOM 1566 C CA . LEU A 1 195 ? -8.689 11.953 10.520 1.00 84.62 195 LEU A CA 1
ATOM 1567 C C . LEU A 1 195 ? -10.046 11.967 11.233 1.00 84.62 195 LEU A C 1
ATOM 1569 O O . LEU A 1 195 ? -10.607 10.867 11.460 1.00 84.62 195 LEU A O 1
#

pLDDT: mean 80.07, std 11.66, range [47.62, 94.0]

Mean predicted aligned error: 8.99 Å

Solvent-accessible surface area (backbone atoms only — not comparable to full-atom values): 9860 Å² total; per-residue (Å²): 112,73,68,64,56,50,46,53,54,51,49,54,50,49,52,52,48,52,54,51,50,52,54,58,64,23,68,76,46,81,78,53,84,84,69,58,47,46,28,45,35,42,40,83,67,33,42,35,39,34,38,39,43,62,61,21,57,36,33,33,42,32,45,36,42,35,34,30,74,40,73,37,36,63,47,86,95,49,87,63,69,40,80,33,19,29,27,43,31,42,37,43,33,44,38,41,37,80,57,64,73,44,95,59,60,51,47,50,28,42,36,43,39,40,44,40,33,36,56,67,61,44,44,94,42,53,81,44,60,78,68,32,49,43,38,35,36,31,35,31,43,32,45,32,38,32,42,50,73,52,97,42,37,30,39,40,39,34,46,27,51,31,41,67,31,36,41,33,28,39,41,88,90,75,67,44,81,49,73,51,78,44,77,42,81,44,77,48,44,34,41,32,38,54,106

Radius of gyration: 18.37 Å; Cα contacts (8 Å, |Δi|>4): 474; chains: 1; bounding box: 47×31×52 Å